Protein 5JWO (pdb70)

Radius of gyration: 21.48 Å; Cα contacts (8 Å, |Δi|>4): 651; chains: 2; bounding box: 49×41×64 Å

B-factor: mean 27.03, std 13.92, range [5.13, 97.47]

Organism: Thermosynechococcus vestitus (strain NIES-2133 / IAM M-273 / BP-1) (NCBI:txid197221)

InterPro domains:
  IPR010624 KaiC domain [PS51146] (20-260)
  IPR010624 KaiC domain [PS51146] (261-493)
  IPR013503 Circadian clock KaiC, bacteria [MF_01836] (6-515)
  IPR013503 Circadian clock KaiC, bacteria [TIGR02655] (20-502)
  IPR014774 KaiC-like domain [PF06745] (22-248)
  IPR014774 KaiC-like domain [PF06745] (263-480)
  IPR027417 P-loop containing nucleoside triphosphate hydrolase [G3DSA:3.40.50.300] (1-249)
  IPR027417 P-loop containing nucleoside triphosphate hydrolase [G3DSA:3.40.50.300] (250-500)
  IPR027417 P-loop containing nucleoside triphosphate hydrolase [SSF52540] (18-242)
  IPR027417 P-loop containing nucleoside triphosphate hydrolase [SSF52540] (256-493)
  IPR030665 Circadian clock protein kinase KaiC [PIRSF039117] (14-492)
  IPR047221 Circadian clock protein kinase KaiC, N-terminal domain [cd19485] (22-247)
  IPR047222 Circadian clock protein kinase KaiC, C-terminal domain [cd19484] (263-480)
  IPR051347 Circadian clock KaiC-related [PTHR42926] (17-498)

CATH classification: 3.40.50.300

Secondary structure (DSSP, 8-state):
--EE----BTHHHHTTSSEETTSEEEEE--TTSSHHHHHHHHHHHHHHHH---EEEEESSS-HHHHHHHHGGGT--HHHHHHHTSEEEEE-PPPTT--EE-S--B-HHHHHHHHHHHHHHT--EEEEE-HHHHHHH-S-HHHHHHHHHHHHHHHHHTT-EEEEEE-----S-EEEEEEEEETTEEEEEEEEEE-TTS----SEEEEEESSSEEE---/-EEEEEEE-TT-HHHHHHHHHHHHHHHTTTTTTEEEEEEETTT-HHHHHHHT--SBSEEEEEESSSPEEEES----HHHHHHHHHHH-

Structure (mmCIF, N/CA/C/O backbone):
data_5JWO
#
_entry.id   5JWO
#
_cell.length_a   42.480
_cell.length_b   56.590
_cell.length_c   146.140
_cell.angle_alpha   90.00
_cell.angle_beta   90.00
_cell.angle_gamma   90.00
#
_symmetry.space_group_name_H-M   'P 2 21 21'
#
loop_
_entity.id
_entity.type
_entity.pdbx_description
1 polymer 'Circadian clock protein kinase KaiC'
2 polymer 'Circadian clock protein KaiB'
3 non-polymer "ADENOSINE-5'-DIPHOSPHATE"
4 water water
#
loop_
_atom_site.group_PDB
_atom_site.id
_atom_site.type_symbol
_atom_site.label_atom_id
_atom_site.label_alt_id
_atom_site.label_comp_id
_atom_site.label_asym_id
_atom_site.label_entity_id
_atom_site.label_seq_id
_atom_site.pdbx_PDB_ins_code
_atom_site.Cartn_x
_atom_site.Cartn_y
_atom_site.Cartn_z
_atom_site.occupancy
_atom_site.B_iso_or_equiv
_atom_site.auth_seq_id
_atom_site.auth_comp_id
_atom_site.auth_asym_id
_atom_site.auth_atom_id
_atom_site.pdbx_PDB_model_num
ATOM 1 N N . VAL A 1 11 ? 41.287 27.566 60.889 1.00 40.09 19 VAL A N 1
ATOM 2 C CA . VAL A 1 11 ? 40.970 28.608 59.908 1.00 41.27 19 VAL A CA 1
ATOM 3 C C . VAL A 1 11 ? 42.211 29.393 59.491 1.00 25.96 19 VAL A C 1
ATOM 4 O O . VAL A 1 11 ? 42.711 30.226 60.243 1.00 34.68 19 VAL A O 1
ATOM 16 N N . LYS A 1 12 ? 42.696 29.128 58.282 1.00 30.84 20 LYS A N 1
ATOM 17 C CA . LYS A 1 12 ? 43.856 29.821 57.758 1.00 23.30 20 LYS A CA 1
ATOM 18 C C . LYS A 1 12 ? 43.554 31.313 57.569 1.00 23.21 20 LYS A C 1
ATOM 19 O O . LYS A 1 12 ? 42.429 31.690 57.220 1.00 18.14 20 LYS A O 1
ATOM 38 N N . LYS A 1 13 ? 44.553 32.148 57.841 1.00 21.47 21 LYS A N 1
ATOM 39 C CA . LYS A 1 13 ? 44.435 33.571 57.608 1.00 22.82 21 LYS A CA 1
ATOM 40 C C . LYS A 1 13 ? 45.552 34.108 56.690 1.00 23.63 21 LYS A C 1
ATOM 41 O O . LYS A 1 13 ? 46.671 33.599 56.670 1.00 25.16 21 LYS A O 1
ATOM 60 N N . ILE A 1 14 ? 45.206 35.144 55.936 1.00 16.08 22 ILE A N 1
ATOM 61 C CA . ILE A 1 14 ? 46.094 35.842 55.028 1.00 24.20 22 ILE A CA 1
ATOM 62 C C . ILE A 1 14 ? 46.601 37.110 55.716 1.00 19.87 22 ILE A C 1
ATOM 63 O O . ILE A 1 14 ? 45.804 37.925 56.111 1.00 15.02 22 ILE A O 1
ATOM 79 N N . PRO A 1 15 ? 47.916 37.292 55.866 1.00 24.63 23 PRO A N 1
ATOM 80 C CA . PRO A 1 15 ? 48.327 38.535 56.551 1.00 19.49 23 PRO A CA 1
ATOM 81 C C . PRO A 1 15 ? 48.045 39.799 55.734 1.00 20.04 23 PRO A C 1
ATOM 82 O O . PRO A 1 15 ? 48.243 39.770 54.527 1.00 17.40 23 PRO A O 1
ATOM 93 N N . THR A 1 16 ? 47.591 40.869 56.384 1.00 26.11 24 THR A N 1
ATOM 94 C CA . THR A 1 16 ? 47.362 42.161 55.732 1.00 19.16 24 THR A CA 1
ATOM 95 C C . THR A 1 16 ? 48.603 43.036 55.698 1.00 23.35 24 THR A C 1
ATOM 96 O O . THR A 1 16 ? 48.744 43.884 54.813 1.00 18.02 24 THR A O 1
ATOM 107 N N . MET A 1 17 ? 49.467 42.853 56.696 1.00 20.43 25 MET A N 1
ATOM 108 C CA . MET A 1 17 ? 50.633 43.722 56.939 1.00 25.70 25 MET A CA 1
ATOM 109 C C . MET A 1 17 ? 50.262 45.187 57.192 1.00 20.79 25 MET A C 1
ATOM 110 O O . MET A 1 17 ? 51.102 46.061 57.112 1.00 22.92 25 MET A O 1
ATOM 124 N N . ILE A 1 18 ? 48.992 45.435 57.461 1.00 19.12 26 ILE A N 1
ATOM 125 C CA . ILE A 1 18 ? 48.514 46.683 58.017 1.00 16.56 26 ILE A CA 1
ATOM 126 C C . ILE A 1 18 ? 48.932 46.702 59.461 1.00 21.47 26 ILE A C 1
ATOM 127 O O . ILE A 1 18 ? 48.596 45.805 60.223 1.00 17.35 26 ILE A O 1
ATOM 143 N N . GLU A 1 19 ? 49.682 47.728 59.830 1.00 27.89 27 GLU A N 1
ATOM 144 C CA . GLU A 1 19 ? 50.335 47.756 61.121 1.00 29.25 27 GLU A CA 1
ATOM 145 C C . GLU A 1 19 ? 49.321 47.505 62.211 1.00 23.28 27 GLU A C 1
ATOM 146 O O . GLU A 1 19 ? 48.318 48.199 62.304 1.00 22.18 27 GLU A O 1
ATOM 158 N N . GLY A 1 20 ? 49.592 46.500 63.027 1.00 16.29 28 GLY A N 1
ATOM 159 C CA . GLY A 1 20 ? 48.765 46.210 64.178 1.00 20.60 28 GLY A CA 1
ATOM 160 C C . GLY A 1 20 ? 47.594 45.301 63.878 1.00 27.16 28 GLY A C 1
ATOM 161 O O . GLY A 1 20 ? 47.067 44.678 64.796 1.00 21.30 28 GLY A O 1
ATOM 165 N N . PHE A 1 21 ? 47.170 45.210 62.615 1.00 21.90 29 PHE A N 1
ATOM 166 C CA . PHE A 1 21 ? 45.924 44.503 62.337 1.00 17.55 29 PHE A CA 1
ATOM 167 C C . PHE A 1 21 ? 46.091 43.001 62.473 1.00 16.15 29 PHE A C 1
ATOM 168 O O . PHE A 1 21 ? 45.184 42.333 62.937 1.00 21.08 29 PHE A O 1
ATOM 185 N N . ASP A 1 22 ? 47.223 42.466 62.050 1.00 20.91 30 ASP A N 1
ATOM 186 C CA . ASP A 1 22 ? 47.379 41.025 62.035 1.00 23.78 30 ASP A CA 1
ATOM 187 C C . ASP A 1 22 ? 47.521 40.588 63.494 1.00 24.15 30 ASP A C 1
ATOM 188 O O . ASP A 1 22 ? 47.188 39.470 63.853 1.00 27.69 30 ASP A O 1
ATOM 197 N N . ASP A 1 23 ? 47.948 41.507 64.346 1.00 26.78 31 ASP A N 1
ATOM 198 C CA . ASP A 1 23 ? 47.989 41.248 65.787 1.00 27.50 31 ASP A CA 1
ATOM 199 C C . ASP A 1 23 ? 46.607 41.204 66.459 1.00 22.38 31 ASP A C 1
ATOM 200 O O . ASP A 1 23 ? 46.373 40.335 67.275 1.00 23.14 31 ASP A O 1
ATOM 209 N N . ILE A 1 24 ? 45.691 42.123 66.156 1.00 22.42 32 ILE A N 1
ATOM 210 C CA . ILE A 1 24 ? 44.388 42.111 66.821 1.00 26.55 32 ILE A CA 1
ATOM 211 C C . ILE A 1 24 ? 43.471 41.056 66.187 1.00 22.05 32 ILE A C 1
ATOM 212 O O . ILE A 1 24 ? 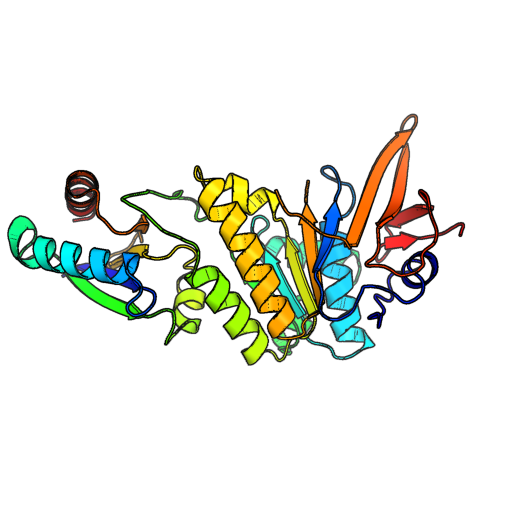42.530 40.577 66.832 1.00 22.18 32 ILE A O 1
ATOM 228 N N . SER A 1 25 ? 43.735 40.696 64.928 1.00 20.80 33 SER A N 1
ATOM 229 C CA . SER A 1 25 ? 42.963 39.629 64.242 1.00 23.08 33 SER A CA 1
ATOM 230 C C . SER A 1 25 ? 43.641 38.265 64.378 1.00 28.01 33 SER A C 1
ATOM 231 O O . SER A 1 25 ? 43.149 37.268 63.841 1.00 29.35 33 SER A O 1
ATOM 239 N N . HIS A 1 26 ? 44.791 38.231 65.047 1.00 26.21 34 HIS A N 1
ATOM 240 C CA . HIS A 1 26 ? 45.534 36.987 65.235 1.00 29.36 34 HIS A CA 1
ATOM 241 C C . HIS A 1 26 ? 45.834 36.266 63.910 1.00 29.02 34 HIS A C 1
ATOM 242 O O . HIS A 1 26 ? 45.397 35.137 63.706 1.00 26.68 34 HIS A O 1
ATOM 256 N N . GLY A 1 27 ? 46.587 36.901 63.026 1.00 23.53 35 GLY A N 1
ATOM 257 C CA . GLY A 1 27 ? 46.986 36.262 61.780 1.00 27.43 35 GLY A CA 1
ATOM 258 C C . GLY A 1 27 ? 46.526 36.955 60.514 1.00 19.69 35 GLY A C 1
ATOM 259 O O . GLY A 1 27 ? 47.124 36.756 59.454 1.00 26.18 35 GLY A O 1
ATOM 263 N N . GLY A 1 28 ? 45.484 37.789 60.610 1.00 20.62 36 GLY A N 1
ATOM 264 C CA . GLY A 1 28 ? 44.972 38.519 59.448 1.00 21.74 36 GLY A CA 1
ATOM 265 C C . GLY A 1 28 ? 43.546 38.178 59.057 1.00 21.27 36 GLY A C 1
ATOM 266 O O . GLY A 1 28 ? 42.715 37.926 59.919 1.00 20.81 36 GLY A O 1
ATOM 270 N N . LEU A 1 29 ? 43.260 38.186 57.752 1.00 18.39 37 LEU A N 1
ATOM 271 C CA . LEU A 1 29 ? 41.898 37.924 57.261 1.00 21.56 37 LEU A CA 1
ATOM 272 C C . LEU A 1 29 ? 41.700 36.475 56.880 1.00 20.26 37 LEU A C 1
ATOM 273 O O . LEU A 1 29 ? 42.581 35.876 56.281 1.00 16.11 37 LEU A O 1
ATOM 289 N N . PRO A 1 30 ? 40.539 35.901 57.225 1.00 20.73 38 PRO A N 1
ATOM 290 C CA . PRO A 1 30 ? 40.254 34.509 56.828 1.00 23.33 38 PRO A CA 1
ATOM 291 C C . PRO A 1 30 ? 40.424 34.245 55.352 1.00 13.04 38 PRO A C 1
ATOM 292 O O . PRO A 1 30 ? 39.770 34.843 54.488 1.00 16.75 38 PRO A O 1
ATOM 303 N N . GLN A 1 31 ? 41.292 33.295 55.043 1.00 18.62 39 GLN A N 1
ATOM 304 C CA . GLN A 1 31 ? 41.622 33.016 53.654 1.00 11.97 39 GLN A CA 1
ATOM 305 C C . GLN A 1 31 ? 40.466 32.467 52.839 1.00 19.62 39 GLN A C 1
ATOM 306 O O . GLN A 1 31 ? 39.824 31.493 53.229 1.00 18.63 39 GLN A O 1
ATOM 320 N N . GLY A 1 32 ? 40.256 33.060 51.673 1.00 12.10 40 GLY A N 1
ATOM 321 C CA . GLY A 1 32 ? 39.303 32.543 50.698 1.00 14.88 40 GLY A CA 1
ATOM 322 C C . GLY A 1 32 ? 37.878 32.845 51.051 1.00 14.53 40 GLY A C 1
ATOM 323 O O . GLY A 1 32 ? 36.927 32.171 50.633 1.00 11.49 40 GLY A O 1
ATOM 327 N N . ALA A 1 33 ? 37.709 33.909 51.817 1.00 14.75 41 ALA A N 1
ATOM 328 C CA . ALA A 1 33 ? 36.400 34.307 52.289 1.00 15.83 41 ALA A CA 1
ATOM 329 C C . ALA A 1 33 ? 36.274 35.825 52.202 1.00 16.75 41 ALA A C 1
ATOM 330 O O . ALA A 1 33 ? 37.282 36.531 52.104 1.00 16.41 41 ALA A O 1
ATOM 337 N N . THR A 1 34 ? 35.042 36.325 52.249 1.00 11.14 42 THR A N 1
ATOM 338 C CA . THR A 1 34 ? 34.803 37.759 52.289 1.00 12.39 42 THR A CA 1
ATOM 339 C C . THR A 1 34 ? 34.796 38.292 53.724 1.00 15.63 42 THR A C 1
ATOM 340 O O . THR A 1 34 ? 34.165 37.720 54.591 1.00 19.73 42 THR A O 1
ATOM 351 N N . THR A 1 35 ? 35.553 39.358 53.962 1.00 12.52 43 THR A N 1
ATOM 352 C CA . THR A 1 35 ? 35.423 40.138 55.195 1.00 14.36 43 THR A CA 1
ATOM 353 C C . THR A 1 35 ? 34.741 41.472 54.924 1.00 13.50 43 THR A C 1
ATOM 354 O O . THR A 1 35 ? 35.114 42.202 54.000 1.00 12.52 43 THR A O 1
ATOM 365 N N . LEU A 1 36 ? 33.702 41.777 55.714 1.00 10.84 44 LEU A N 1
ATOM 366 C CA . LEU A 1 36 ? 33.001 43.036 55.619 1.00 12.93 44 LEU A CA 1
ATOM 367 C C . LEU A 1 36 ? 33.733 44.113 56.461 1.00 14.14 44 LEU A C 1
ATOM 368 O O . LEU A 1 36 ? 33.985 43.890 57.639 1.00 17.13 44 LEU A O 1
ATOM 384 N N . VAL A 1 37 ? 34.067 45.235 55.842 1.00 16.93 45 VAL A N 1
ATOM 385 C CA . VAL A 1 37 ? 34.597 46.409 56.552 1.00 12.37 45 VAL A CA 1
ATOM 386 C C . VAL A 1 37 ? 33.533 47.476 56.527 1.00 14.72 45 VAL A C 1
ATOM 387 O O . VAL A 1 37 ? 33.210 48.063 55.487 1.00 14.42 45 VAL A O 1
ATOM 400 N N . SER A 1 38 ? 32.984 47.733 57.713 1.00 14.28 46 SER A N 1
ATOM 401 C CA . SER A 1 38 ? 31.831 48.596 57.875 1.00 16.38 46 SER A CA 1
ATOM 402 C C . SER A 1 38 ? 32.178 49.922 58.574 1.00 15.25 46 SER A C 1
ATOM 403 O O . SER A 1 38 ? 33.036 49.961 59.464 1.00 20.59 46 SER A O 1
ATOM 411 N N . GLY A 1 39 ? 31.524 50.995 58.175 1.00 15.52 47 GLY A N 1
ATOM 412 C CA . GLY A 1 39 ? 31.849 52.288 58.749 1.00 13.10 47 GLY A CA 1
ATOM 413 C C . GLY A 1 39 ? 31.154 53.439 58.091 1.00 19.06 47 GLY A C 1
ATOM 414 O O . GLY A 1 39 ? 30.871 53.387 56.900 1.00 18.39 47 GLY A O 1
ATOM 418 N N . THR A 1 40 ? 30.876 54.501 58.845 1.00 20.03 48 THR A N 1
ATOM 419 C CA . THR A 1 40 ? 30.294 55.684 58.234 1.00 24.43 48 THR A CA 1
ATOM 420 C C . THR A 1 40 ? 31.289 56.358 57.285 1.00 22.41 48 THR A C 1
ATOM 421 O O . THR A 1 40 ? 32.459 55.981 57.210 1.00 15.50 48 THR A O 1
ATOM 432 N N . SER A 1 41 ? 30.822 57.354 56.530 1.00 24.18 49 SER A N 1
ATOM 433 C CA . SER A 1 41 ? 31.716 58.099 55.660 1.00 21.76 49 SER A CA 1
ATOM 434 C C . SER A 1 41 ? 32.893 58.654 56.415 1.00 21.29 49 SER A C 1
ATOM 435 O O . SER A 1 41 ? 32.766 59.163 57.524 1.00 26.50 49 SER A O 1
ATOM 443 N N . GLY A 1 42 ? 34.059 58.552 55.801 1.00 20.23 50 GLY A N 1
ATOM 444 C CA . GLY A 1 42 ? 35.236 59.156 56.363 1.00 27.03 50 GLY A CA 1
ATOM 445 C C . GLY A 1 42 ? 35.974 58.349 57.395 1.00 21.68 50 GLY A C 1
ATOM 446 O O . GLY A 1 42 ? 36.841 58.906 58.048 1.00 24.30 50 GLY A O 1
ATOM 450 N N . THR A 1 43 ? 35.687 57.046 57.519 1.00 23.49 51 THR A N 1
ATOM 451 C CA . THR A 1 43 ? 36.295 56.241 58.579 1.00 16.72 51 THR A CA 1
ATOM 452 C C . THR A 1 43 ? 37.521 55.439 58.120 1.00 13.49 51 THR A C 1
ATOM 453 O O . THR A 1 43 ? 38.214 54.818 58.933 1.00 15.27 51 THR A O 1
ATOM 464 N N . GLY A 1 44 ? 37.796 55.456 56.821 1.00 10.28 52 GLY A N 1
ATOM 465 C CA . GLY A 1 44 ? 38.957 54.801 56.277 1.00 12.73 52 GLY A CA 1
ATOM 466 C C . GLY A 1 44 ? 38.687 53.509 55.552 1.00 14.61 52 GLY A C 1
ATOM 467 O O . GLY A 1 44 ? 39.612 52.747 55.304 1.00 14.39 52 GLY A O 1
ATOM 471 N N . LYS A 1 45 ? 37.436 53.254 55.185 1.00 12.28 53 LYS A N 1
ATOM 472 C CA . LYS A 1 45 ? 37.130 52.001 54.489 1.00 13.36 53 LYS A CA 1
ATOM 473 C C . LYS A 1 45 ? 37.929 51.851 53.197 1.00 11.18 53 LYS A C 1
ATOM 474 O O . LYS A 1 45 ? 38.441 50.791 52.924 1.00 9.40 53 LYS A O 1
ATOM 493 N N . THR A 1 46 ? 38.013 52.897 52.387 1.00 12.14 54 THR A N 1
ATOM 494 C CA . THR A 1 46 ? 38.684 52.786 51.094 1.00 19.67 54 THR A CA 1
ATOM 495 C C . THR A 1 46 ? 40.175 52.609 51.322 1.00 12.88 54 THR A C 1
ATOM 496 O O . THR A 1 46 ? 40.822 51.844 50.633 1.00 13.80 54 THR A O 1
ATOM 507 N N . LEU A 1 47 ? 40.719 53.322 52.292 1.00 13.20 55 LEU A N 1
ATOM 508 C CA . LEU A 1 47 ? 42.127 53.155 52.643 1.00 15.40 55 LEU A CA 1
ATOM 509 C C . LEU A 1 47 ? 42.480 51.704 53.018 1.00 10.57 55 LEU A C 1
ATOM 510 O O . LEU A 1 47 ? 43.510 51.192 52.553 1.00 11.40 55 LEU A O 1
ATOM 526 N N . PHE A 1 48 ? 41.633 51.056 53.813 1.00 13.58 56 PHE A N 1
ATOM 527 C CA . PHE A 1 48 ? 41.825 49.681 54.244 1.00 12.73 56 PHE A CA 1
ATOM 528 C C . PHE A 1 48 ? 41.788 48.771 53.002 1.00 11.55 56 PHE A C 1
ATOM 529 O O . PHE A 1 48 ? 42.637 47.886 52.836 1.00 11.38 56 PHE A O 1
ATOM 546 N N . ALA A 1 49 ? 40.837 49.049 52.099 1.00 13.89 57 ALA A N 1
ATOM 547 C CA . ALA A 1 49 ? 40.640 48.239 50.896 1.00 12.44 57 ALA A CA 1
ATOM 548 C C . ALA A 1 49 ? 41.845 48.364 49.988 1.00 10.09 57 ALA A C 1
ATOM 549 O O . ALA A 1 49 ? 42.330 47.363 49.428 1.00 10.42 57 ALA A O 1
ATOM 556 N N . VAL A 1 50 ? 42.369 49.563 49.849 1.00 8.78 58 VAL A N 1
ATOM 557 C CA . VAL A 1 50 ? 43.459 49.770 48.922 1.00 10.17 58 VAL A CA 1
ATOM 558 C C . VAL A 1 50 ? 44.724 49.147 49.546 1.00 10.55 58 VAL A C 1
ATOM 559 O O . VAL A 1 50 ? 45.487 48.444 48.875 1.00 11.01 58 VAL A O 1
ATOM 572 N N . GLN A 1 51 ? 44.945 49.413 50.834 1.00 10.97 59 GLN A N 1
ATOM 573 C CA . GLN A 1 51 ? 46.140 48.903 51.508 1.00 12.85 59 GLN A CA 1
ATOM 574 C C . GLN A 1 51 ? 46.178 47.382 51.518 1.00 11.39 59 GLN A C 1
ATOM 575 O O . GLN A 1 51 ? 47.243 46.828 51.409 1.00 11.19 59 GLN A O 1
ATOM 589 N N . PHE A 1 52 ? 45.030 46.702 51.622 1.00 10.57 60 PHE A N 1
ATOM 590 C CA . PHE A 1 52 ? 45.010 45.230 51.536 1.00 10.93 60 PHE A CA 1
ATOM 591 C C . PHE A 1 52 ? 45.620 44.740 50.200 1.00 9.34 60 PHE A C 1
ATOM 592 O O . PHE A 1 52 ? 46.450 43.828 50.203 1.00 10.57 60 PHE A O 1
ATOM 609 N N . LEU A 1 53 ? 45.241 45.361 49.077 1.00 10.47 61 LEU A N 1
ATOM 610 C CA . LEU A 1 53 ? 45.747 44.983 47.775 1.00 11.64 61 LEU A CA 1
ATOM 611 C C . LEU A 1 53 ? 47.175 45.420 47.551 1.00 8.43 61 LEU A C 1
ATOM 612 O O . LEU A 1 53 ? 47.962 44.684 46.947 1.00 10.93 61 LEU A O 1
ATOM 628 N N . TYR A 1 54 ? 47.527 46.602 48.043 1.00 11.62 62 TYR A N 1
ATOM 629 C CA . TYR A 1 54 ? 48.861 47.165 47.844 1.00 12.12 62 TYR A CA 1
ATOM 630 C C . TYR A 1 54 ? 49.917 46.356 48.526 1.00 8.16 62 TYR A C 1
ATOM 631 O O . TYR A 1 54 ? 50.979 46.089 47.957 1.00 11.08 62 TYR A O 1
ATOM 649 N N . ASN A 1 55 ? 49.598 45.971 49.758 1.00 13.92 63 ASN A N 1
ATOM 650 C CA . ASN A 1 55 ? 50.470 45.167 50.614 1.00 13.15 63 ASN A CA 1
ATOM 651 C C . ASN A 1 55 ? 50.549 43.775 50.024 1.00 15.04 63 ASN A C 1
ATOM 652 O O . ASN A 1 55 ? 51.627 43.192 49.882 1.00 17.05 63 ASN A O 1
ATOM 663 N N . GLY A 1 56 ? 49.403 43.248 49.631 1.00 9.88 64 GLY A N 1
ATOM 664 C CA . GLY A 1 56 ? 49.406 42.051 48.836 1.00 8.16 64 GLY A CA 1
ATOM 665 C C . GLY A 1 56 ? 50.415 41.998 47.701 1.00 14.29 64 GLY A C 1
ATOM 666 O O . GLY A 1 56 ? 51.187 41.040 47.602 1.00 13.18 64 GLY A O 1
ATOM 670 N N . ILE A 1 57 ? 50.461 43.040 46.865 1.00 9.11 65 ILE A N 1
ATOM 671 C CA . ILE A 1 57 ? 51.257 43.003 45.657 1.00 10.29 65 ILE A CA 1
ATOM 672 C C . ILE A 1 57 ? 52.727 43.223 46.026 1.00 11.90 65 ILE A C 1
ATOM 673 O O . ILE A 1 57 ? 53.615 42.500 45.577 1.00 12.58 65 ILE A O 1
ATOM 689 N N . THR A 1 58 ? 52.963 44.254 46.827 1.00 11.20 66 THR A N 1
ATOM 690 C CA . THR A 1 58 ? 54.337 44.748 47.036 1.00 12.52 66 THR A CA 1
ATOM 691 C C . THR A 1 58 ? 55.103 43.864 48.004 1.00 13.78 66 THR A C 1
ATOM 692 O O . THR A 1 58 ? 56.334 43.756 47.896 1.00 16.85 66 THR A O 1
ATOM 703 N N . ILE A 1 59 ? 54.409 43.184 48.908 1.00 12.14 67 ILE A N 1
ATOM 704 C CA . ILE A 1 59 ? 55.081 42.378 49.910 1.00 17.06 67 ILE A CA 1
ATOM 705 C C . ILE A 1 59 ? 55.033 40.875 49.565 1.00 21.55 67 ILE A C 1
ATOM 706 O O . ILE A 1 59 ? 56.013 40.159 49.737 1.00 18.03 67 ILE A O 1
ATOM 722 N N . PHE A 1 60 ? 53.906 40.395 49.048 1.00 20.52 68 PHE A N 1
ATOM 723 C CA . PHE A 1 60 ? 53.749 38.971 48.805 1.00 16.92 68 PHE A CA 1
ATOM 724 C C . PHE A 1 60 ? 53.654 38.578 47.347 1.00 20.01 68 PHE A C 1
ATOM 725 O O . PHE A 1 60 ? 53.543 37.393 47.057 1.00 20.50 68 PHE A O 1
ATOM 742 N N . ASN A 1 61 ? 53.653 39.550 46.436 1.00 13.06 69 ASN A N 1
ATOM 743 C CA . ASN A 1 61 ? 53.553 39.266 45.018 1.00 17.53 69 ASN A CA 1
ATOM 744 C C . ASN A 1 61 ? 52.225 38.562 44.714 1.00 16.75 69 ASN A C 1
ATOM 745 O O . ASN A 1 61 ? 52.178 37.702 43.857 1.00 14.91 69 ASN A O 1
ATOM 756 N N . GLU A 1 62 ? 51.172 38.926 45.446 1.00 9.84 70 GLU A N 1
ATOM 757 C CA . GLU A 1 62 ? 49.809 38.434 45.192 1.00 12.36 70 GLU A CA 1
ATOM 758 C C . GLU A 1 62 ? 49.012 39.499 44.402 1.00 14.80 70 GLU A C 1
ATOM 759 O O . GLU A 1 62 ? 48.648 40.546 44.938 1.00 9.64 70 GLU A O 1
ATOM 771 N N . PRO A 1 63 ? 48.750 39.259 43.110 1.00 13.69 71 PRO A N 1
ATOM 772 C CA . PRO A 1 63 ? 47.945 40.261 42.390 1.00 9.00 71 PRO A CA 1
ATOM 773 C C . PRO A 1 63 ? 46.550 40.522 43.010 1.00 8.99 71 PRO A C 1
ATOM 774 O O . PRO A 1 63 ? 45.935 39.610 43.610 1.00 12.63 71 PRO A O 1
ATOM 785 N N . GLY A 1 64 ? 46.094 41.756 42.847 1.00 10.27 72 GLY A N 1
ATOM 786 C CA . GLY A 1 64 ? 44.774 42.224 43.329 1.00 13.39 72 GLY A CA 1
ATOM 787 C C . GLY A 1 64 ? 43.869 42.830 42.274 1.00 9.26 72 GLY A C 1
ATOM 788 O O . GLY A 1 64 ? 44.321 43.363 41.258 1.00 5.37 72 GLY A O 1
ATOM 792 N N . ILE A 1 65 ? 42.563 42.766 42.539 1.00 9.40 73 ILE A N 1
ATOM 793 C CA . ILE A 1 65 ? 41.546 43.383 41.731 1.00 9.05 73 ILE A CA 1
ATOM 794 C C . ILE A 1 65 ? 40.814 44.338 42.672 1.00 12.01 73 ILE A C 1
ATOM 795 O O . ILE A 1 65 ? 40.315 43.908 43.726 1.00 9.53 73 ILE A O 1
ATOM 811 N N . PHE A 1 66 ? 40.736 45.612 42.306 1.00 9.15 74 PHE A N 1
ATOM 812 C CA . PHE A 1 66 ? 39.922 46.599 43.036 1.00 10.38 74 PHE A CA 1
ATOM 813 C C . PHE A 1 66 ? 38.703 46.884 42.208 1.00 10.30 74 PHE A C 1
ATOM 814 O O . PHE A 1 66 ? 38.790 47.445 41.115 1.00 8.86 74 PHE A O 1
ATOM 831 N N . VAL A 1 67 ? 37.565 46.487 42.728 1.00 8.11 75 VAL A N 1
ATOM 832 C CA . VAL A 1 67 ? 36.304 46.752 42.082 1.00 9.96 75 VAL A CA 1
ATOM 833 C C . VAL A 1 67 ? 35.712 47.987 42.705 1.00 6.55 75 VAL A C 1
ATOM 834 O O . VAL A 1 67 ? 35.508 48.062 43.928 1.00 11.25 75 VAL A O 1
ATOM 847 N N . THR A 1 68 ? 35.456 48.977 41.885 1.00 9.67 76 THR A N 1
ATOM 848 C CA . THR A 1 68 ? 34.914 50.206 42.387 1.00 11.19 76 THR A CA 1
ATOM 849 C C . THR A 1 68 ? 33.530 50.439 41.836 1.00 14.19 76 THR A C 1
ATOM 850 O O . THR A 1 68 ? 33.314 50.396 40.617 1.00 11.44 76 THR A O 1
ATOM 861 N N . PHE A 1 69 ? 32.602 50.669 42.744 1.00 10.92 77 PHE A N 1
ATOM 862 C CA . PHE A 1 69 ? 31.224 50.952 42.326 1.00 12.09 77 PHE A CA 1
ATOM 863 C C . PHE A 1 69 ? 30.896 52.441 42.444 1.00 20.37 77 PHE A C 1
ATOM 864 O O . PHE A 1 69 ? 29.777 52.836 42.133 1.00 20.04 77 PHE A O 1
ATOM 881 N N . GLU A 1 70 ? 31.834 53.255 42.928 1.00 19.90 78 GLU A N 1
ATOM 882 C CA . GLU A 1 70 ? 31.555 54.697 43.092 1.00 17.83 78 GLU A CA 1
ATOM 883 C C . GLU A 1 70 ? 32.693 55.610 42.579 1.00 19.23 78 GLU A C 1
ATOM 884 O O . GLU A 1 70 ? 32.491 56.381 41.620 1.00 15.04 78 GLU A O 1
ATOM 896 N N . GLU A 1 71 ? 33.866 55.528 43.211 1.00 15.30 79 GLU A N 1
ATOM 897 C CA . GLU A 1 71 ? 34.988 56.397 42.848 1.00 17.13 79 GLU A CA 1
ATOM 898 C C . GLU A 1 71 ? 35.536 56.037 41.492 1.00 16.07 79 GLU A C 1
ATOM 899 O O . GLU A 1 71 ? 35.649 54.871 41.140 1.00 16.42 79 GLU A O 1
ATOM 911 N N . SER A 1 72 ? 35.938 57.060 40.750 1.00 12.81 80 SER A N 1
ATOM 912 C CA . SER A 1 72 ? 36.663 56.888 39.510 1.00 14.17 80 SER A CA 1
ATOM 913 C C . SER A 1 72 ? 37.996 56.256 39.801 1.00 10.31 80 SER A C 1
ATOM 914 O O . SER A 1 72 ? 38.666 56.642 40.782 1.00 11.89 80 SER A O 1
ATOM 922 N N . PRO A 1 73 ? 38.439 55.352 38.931 1.00 11.28 81 PRO A N 1
ATOM 923 C CA . PRO A 1 73 ? 39.827 54.873 39.103 1.00 9.28 81 PRO A CA 1
ATOM 924 C C . PRO A 1 73 ? 40.898 55.981 39.170 1.00 10.41 81 PRO A C 1
ATOM 925 O O . PRO A 1 73 ? 41.922 55.797 39.823 1.00 10.27 81 PRO A O 1
ATOM 936 N N . GLN A 1 74 ? 40.645 57.115 38.526 1.00 9.83 82 GLN A N 1
ATOM 937 C CA . GLN A 1 74 ? 41.573 58.214 38.510 1.00 9.58 82 GLN A CA 1
ATOM 938 C C . GLN 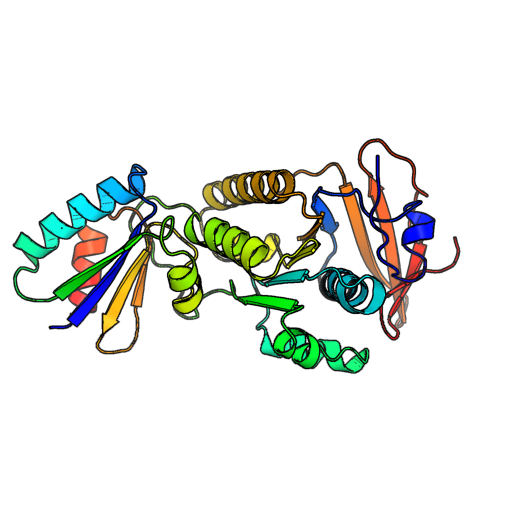A 1 74 ? 41.666 58.845 39.892 1.00 8.09 82 GLN A C 1
ATOM 939 O O . GLN A 1 74 ? 42.769 59.222 40.293 1.00 11.33 82 GLN A O 1
ATOM 953 N N . ASP A 1 75 ? 40.587 58.816 40.675 1.00 9.10 83 ASP A N 1
ATOM 954 C CA . ASP A 1 75 ? 40.647 59.322 42.026 1.00 13.30 83 ASP A CA 1
ATOM 955 C C . ASP A 1 75 ? 41.271 58.310 42.978 1.00 12.79 83 ASP A C 1
ATOM 956 O O . ASP A 1 75 ? 41.992 58.698 43.918 1.00 13.70 83 ASP A O 1
ATOM 965 N N . ILE A 1 76 ? 41.009 57.026 42.749 1.00 9.13 84 ILE A N 1
ATOM 966 C CA . ILE A 1 76 ? 41.604 56.002 43.576 1.00 14.89 84 ILE A CA 1
ATOM 967 C C . ILE A 1 76 ? 43.131 56.106 43.396 1.00 13.87 84 ILE A C 1
ATOM 968 O O . ILE A 1 76 ? 43.862 56.075 44.379 1.00 9.12 84 ILE A O 1
ATOM 984 N N . ILE A 1 77 ? 43.605 56.267 42.154 1.00 8.18 85 ILE A N 1
ATOM 985 C CA . ILE A 1 77 ? 45.029 56.365 41.909 1.00 7.87 85 ILE A CA 1
ATOM 986 C C . ILE A 1 77 ? 45.622 57.616 42.535 1.00 12.73 85 ILE A C 1
ATOM 987 O O . ILE A 1 77 ? 46.667 57.532 43.173 1.00 13.46 85 ILE A O 1
ATOM 1003 N N . LYS A 1 78 ? 44.987 58.776 42.320 1.00 11.11 86 LYS A N 1
ATOM 1004 C CA . LYS A 1 78 ? 45.582 60.051 42.727 1.00 13.10 86 LYS A CA 1
ATOM 1005 C C . LYS A 1 78 ? 45.570 60.168 44.239 1.00 12.46 86 LYS A C 1
ATOM 1006 O O . LYS A 1 78 ? 46.489 60.758 44.849 1.00 15.26 86 LYS A O 1
ATOM 1025 N N . ASN A 1 79 ? 44.555 59.568 44.849 1.00 7.70 87 ASN A N 1
ATOM 1026 C CA . ASN A 1 79 ? 44.434 59.604 46.315 1.00 14.61 87 ASN A CA 1
ATOM 1027 C C . ASN A 1 79 ? 45.402 58.689 47.021 1.00 17.14 87 ASN A C 1
ATOM 1028 O O . ASN A 1 79 ? 45.849 59.025 48.100 1.00 18.44 87 ASN A O 1
ATOM 1039 N N . ALA A 1 80 ? 45.810 57.582 46.398 1.00 12.32 88 ALA A N 1
ATOM 1040 C CA . ALA A 1 80 ? 46.761 56.682 47.041 1.00 10.55 88 ALA A CA 1
ATOM 1041 C C . ALA A 1 80 ? 48.167 57.317 47.084 1.00 12.01 88 ALA A C 1
ATOM 1042 O O . ALA A 1 80 ? 49.021 56.919 47.878 1.00 13.09 88 ALA A O 1
ATOM 1049 N N . LEU A 1 81 ? 48.398 58.322 46.266 1.00 12.82 89 LEU A N 1
ATOM 1050 C CA . LEU A 1 81 ? 49.740 58.901 46.172 1.00 9.63 89 LEU A CA 1
ATOM 1051 C C . LEU A 1 81 ? 50.259 59.464 47.494 1.00 14.90 89 LEU A C 1
ATOM 1052 O O . LEU A 1 81 ? 51.453 59.360 47.776 1.00 14.10 89 LEU A O 1
ATOM 1068 N N . SER A 1 82 ? 49.389 60.074 48.294 1.00 18.32 90 SER A N 1
ATOM 1069 C CA . SER A 1 82 ? 49.846 60.739 49.509 1.00 17.08 90 SER A CA 1
ATOM 1070 C C . SER A 1 82 ? 50.378 59.741 50.506 1.00 19.28 90 SER A C 1
ATOM 1071 O O . SER A 1 82 ? 51.047 60.115 51.474 1.00 19.61 90 SER A O 1
ATOM 1079 N N . PHE A 1 83 ? 50.062 58.461 50.293 1.00 18.39 91 PHE A N 1
ATOM 1080 C CA . PHE A 1 83 ? 50.577 57.412 51.160 1.00 17.10 91 PHE A CA 1
ATOM 1081 C C . PHE A 1 83 ? 51.857 56.806 50.621 1.00 17.23 91 PHE A C 1
ATOM 1082 O O . PHE A 1 83 ? 52.401 55.883 51.214 1.00 25.85 91 PHE A O 1
ATOM 1099 N N . GLY A 1 84 ? 52.343 57.302 49.495 1.00 20.89 92 GLY A N 1
ATOM 1100 C CA . GLY A 1 84 ? 53.565 56.776 48.907 1.00 20.82 92 GLY A CA 1
ATOM 1101 C C . GLY A 1 84 ? 53.303 55.529 48.086 1.00 10.68 92 GLY A C 1
ATOM 1102 O O . GLY A 1 84 ? 54.202 54.786 47.746 1.00 17.95 92 GLY A O 1
ATOM 1106 N N . TRP A 1 85 ? 52.047 55.311 47.749 1.00 11.97 93 TRP A N 1
ATOM 1107 C CA . TRP A 1 85 ? 51.663 54.156 46.950 1.00 18.17 93 TRP A CA 1
ATOM 1108 C C . TRP A 1 85 ? 51.430 54.532 45.511 1.00 14.92 93 TRP A C 1
ATOM 1109 O O . TRP A 1 85 ? 50.473 55.246 45.173 1.00 16.50 93 TRP A O 1
ATOM 1130 N N . ASN A 1 86 ? 52.331 54.061 44.663 1.00 14.26 94 ASN A N 1
ATOM 1131 C CA . ASN A 1 86 ? 52.220 54.276 43.233 1.00 12.12 94 ASN A CA 1
ATOM 1132 C C . ASN A 1 86 ? 51.379 53.165 42.574 1.00 10.55 94 ASN A C 1
ATOM 1133 O O . ASN A 1 86 ? 51.913 52.162 42.084 1.00 12.67 94 ASN A O 1
ATOM 1144 N N . LEU A 1 87 ? 50.070 53.355 42.522 1.00 11.09 95 LEU A N 1
ATOM 1145 C CA . LEU A 1 87 ? 49.214 52.331 41.962 1.00 8.08 95 LEU A CA 1
ATOM 1146 C C . LEU A 1 87 ? 49.365 52.231 40.449 1.00 6.37 95 LEU A C 1
ATOM 1147 O O . LEU A 1 87 ? 49.243 51.148 39.888 1.00 13.81 95 LEU A O 1
ATOM 1163 N N . GLN A 1 88 ? 49.667 53.335 39.771 1.00 13.89 96 GLN A N 1
ATOM 1164 C CA . GLN A 1 88 ? 49.827 53.233 38.325 1.00 11.87 96 GLN A CA 1
ATOM 1165 C C . GLN A 1 88 ? 50.962 52.348 37.913 1.00 10.32 96 GLN A C 1
ATOM 1166 O O . GLN A 1 88 ? 50.880 51.654 36.903 1.00 11.08 96 GLN A O 1
ATOM 1180 N N . SER A 1 89 ? 52.031 52.346 38.686 1.00 11.96 97 SER A N 1
ATOM 1181 C CA . SER A 1 89 ? 53.106 51.411 38.380 1.00 13.82 97 SER A CA 1
ATOM 1182 C C . SER A 1 89 ? 52.681 49.967 38.497 1.00 11.94 97 SER A C 1
ATOM 1183 O O . SER A 1 89 ? 53.107 49.155 37.696 1.00 13.17 97 SER A O 1
ATOM 1191 N N . LEU A 1 90 ? 51.922 49.627 39.535 1.00 12.71 98 LEU A N 1
ATOM 1192 C CA . LEU A 1 90 ? 51.433 48.258 39.669 1.00 11.88 98 LEU A CA 1
ATOM 1193 C C . LEU A 1 90 ? 50.381 47.902 38.622 1.00 10.65 98 LEU A C 1
ATOM 1194 O O . LEU A 1 90 ? 50.339 46.757 38.179 1.00 9.65 98 LEU A O 1
ATOM 1210 N N . ILE A 1 91 ? 49.580 48.850 38.154 1.00 8.31 99 ILE A N 1
ATOM 1211 C CA . ILE A 1 91 ? 48.725 48.587 36.990 1.00 13.54 99 ILE A CA 1
ATOM 1212 C C . ILE A 1 91 ? 49.580 48.347 35.742 1.00 16.65 99 ILE A C 1
ATOM 1213 O O . ILE A 1 91 ? 49.320 47.429 34.937 1.00 12.08 99 ILE A O 1
ATOM 1229 N N . ASP A 1 92 ? 50.630 49.128 35.559 1.00 13.49 100 ASP A N 1
ATOM 1230 C CA . ASP A 1 92 ? 51.398 49.001 34.305 1.00 16.46 100 ASP A CA 1
ATOM 1231 C C . ASP A 1 92 ? 52.145 47.671 34.268 1.00 18.22 100 ASP A C 1
ATOM 1232 O O . ASP A 1 92 ? 52.359 47.080 33.200 1.00 17.69 100 ASP A O 1
ATOM 1241 N N . GLN A 1 93 ? 52.497 47.196 35.452 1.00 14.20 101 GLN A N 1
ATOM 1242 C CA . GLN A 1 93 ? 53.213 45.939 35.631 1.00 14.66 101 GLN A CA 1
ATOM 1243 C C . GLN A 1 93 ? 52.299 44.712 35.530 1.00 16.72 101 GLN A C 1
ATOM 1244 O O . GLN A 1 93 ? 52.758 43.593 35.437 1.00 15.19 101 GLN A O 1
ATOM 1258 N N . GLY A 1 94 ? 51.001 44.927 35.611 1.00 15.14 102 GLY A N 1
ATOM 1259 C CA . GLY A 1 94 ? 50.015 43.881 35.459 1.00 15.17 102 GLY A CA 1
ATOM 1260 C C . GLY A 1 94 ? 49.584 43.176 36.734 1.00 14.68 102 GLY A C 1
ATOM 1261 O O . GLY A 1 94 ? 48.890 42.164 36.695 1.00 15.05 102 GLY A O 1
ATOM 1265 N N . LYS A 1 95 ? 49.991 43.729 37.868 1.00 10.38 103 LYS A N 1
ATOM 1266 C CA . LYS A 1 95 ? 49.762 43.187 39.210 1.00 11.39 103 LYS A CA 1
ATOM 1267 C C . LYS A 1 95 ? 48.500 43.696 39.911 1.00 6.37 103 LYS A C 1
ATOM 1268 O O . LYS A 1 95 ? 48.057 43.128 40.925 1.00 9.86 103 LYS A O 1
ATOM 1287 N N . LEU A 1 96 ? 48.025 44.851 39.460 1.00 12.03 104 LEU A N 1
ATOM 1288 C CA . LEU A 1 96 ? 46.780 45.425 39.963 1.00 11.04 104 LEU A CA 1
ATOM 1289 C C . LEU A 1 96 ? 45.895 45.718 38.770 1.00 5.68 104 LEU A C 1
ATOM 1290 O O . LEU A 1 96 ? 46.349 46.148 37.753 1.00 8.49 104 LEU A O 1
ATOM 1306 N N . PHE A 1 97 ? 44.601 45.500 38.930 1.00 7.66 105 PHE A N 1
ATOM 1307 C CA . PHE A 1 97 ? 43.606 45.931 37.957 1.00 9.14 105 PHE A CA 1
ATOM 1308 C C . PHE A 1 97 ? 42.469 46.626 38.706 1.00 8.60 105 PHE A C 1
ATOM 1309 O O . PHE A 1 97 ? 41.863 46.030 39.641 1.00 8.71 105 PHE A O 1
ATOM 1326 N N . ILE A 1 98 ? 42.177 47.869 38.355 1.00 9.45 106 ILE A N 1
ATOM 1327 C CA . ILE A 1 98 ? 40.995 48.516 38.895 1.00 6.52 106 ILE A CA 1
ATOM 1328 C C . ILE A 1 98 ? 39.856 48.251 37.902 1.00 9.22 106 ILE A C 1
ATOM 1329 O O . ILE A 1 98 ? 39.941 48.579 36.715 1.00 11.48 106 ILE A O 1
ATOM 1345 N N . LEU A 1 99 ? 38.791 47.671 38.414 1.00 6.40 107 LEU A N 1
ATOM 1346 C CA . LEU A 1 99 ? 37.675 47.286 37.587 1.00 8.27 107 LEU A CA 1
ATOM 1347 C C . LEU A 1 99 ? 36.592 48.325 37.822 1.00 11.13 107 LEU A C 1
ATOM 1348 O O . LEU A 1 99 ? 36.041 48.426 38.916 1.00 8.88 107 LEU A O 1
ATOM 1364 N N . ASP A 1 100 ? 36.296 49.099 36.787 1.00 10.19 108 ASP A N 1
ATOM 1365 C CA . ASP A 1 100 ? 35.396 50.255 36.907 1.00 10.09 108 ASP A CA 1
ATOM 1366 C C . ASP A 1 100 ? 33.940 49.861 36.702 1.00 12.53 108 ASP A C 1
ATOM 1367 O O . ASP A 1 100 ? 33.494 49.652 35.571 1.00 12.33 108 ASP A O 1
ATOM 1376 N N . ALA A 1 101 ? 33.226 49.774 37.817 1.00 10.20 109 ALA A N 1
ATOM 1377 C CA . ALA A 1 101 ? 31.810 49.475 37.829 1.00 13.99 109 ALA A CA 1
ATOM 1378 C C . ALA A 1 101 ? 31.064 50.656 38.440 1.00 19.14 109 ALA A C 1
ATOM 1379 O O . ALA A 1 101 ? 30.074 50.496 39.134 1.00 21.28 109 ALA A O 1
ATOM 1386 N N . SER A 1 102 ? 31.589 51.841 38.212 1.00 20.98 110 SER A N 1
ATOM 1387 C CA . SER A 1 102 ? 30.925 53.043 38.679 1.00 22.86 110 SER A CA 1
ATOM 1388 C C . SER A 1 102 ? 29.712 53.309 37.775 1.00 32.09 110 SER A C 1
ATOM 1389 O O . SER A 1 102 ? 29.583 52.746 36.677 1.00 18.27 110 SER A O 1
ATOM 1397 N N . PRO A 1 103 ? 28.781 54.146 38.243 1.00 36.23 111 PRO A N 1
ATOM 1398 C CA . PRO A 1 103 ? 27.541 54.264 37.477 1.00 36.35 111 PRO A CA 1
ATOM 1399 C C . PRO A 1 103 ? 27.757 55.064 36.190 1.00 29.10 111 PRO A C 1
ATOM 1400 O O . PRO A 1 103 ? 28.612 55.955 36.179 1.00 29.40 111 PRO A O 1
ATOM 1411 N N . ASP A 1 104 ? 27.026 54.739 35.128 1.00 38.67 112 ASP A N 1
ATOM 1412 C CA . ASP A 1 104 ? 27.091 55.557 33.921 1.00 51.52 112 ASP A CA 1
ATOM 1413 C C . ASP A 1 104 ? 26.303 56.843 34.178 1.00 44.68 112 ASP A C 1
ATOM 1414 O O . ASP A 1 104 ? 25.231 56.803 34.785 1.00 43.45 112 ASP A O 1
ATOM 1423 N N . PRO A 1 105 ? 26.863 57.996 33.775 1.00 49.61 113 PRO A N 1
ATOM 1424 C CA . PRO A 1 105 ? 26.214 59.282 34.053 1.00 52.15 113 PRO A CA 1
ATOM 1425 C C . PRO A 1 105 ? 24.792 59.445 33.507 1.00 42.51 113 PRO A C 1
ATOM 1426 O O . PRO A 1 105 ? 24.089 60.312 34.013 1.00 48.39 113 PRO A O 1
ATOM 1437 N N . ASP A 1 106 ? 24.385 58.661 32.510 1.00 45.44 114 ASP A N 1
ATOM 1438 C CA . ASP A 1 106 ? 23.027 58.752 31.965 1.00 51.08 114 ASP A CA 1
ATOM 1439 C C . ASP A 1 106 ? 22.005 57.919 32.731 1.00 51.89 114 ASP A C 1
ATOM 1440 O O . ASP A 1 106 ? 20.862 57.814 32.306 1.00 56.07 114 ASP A O 1
ATOM 1449 N N . GLY A 1 107 ? 22.405 57.319 33.846 1.00 51.10 115 GLY A N 1
ATOM 1450 C CA . GLY A 1 107 ? 21.493 56.497 34.633 1.00 62.12 115 GLY A CA 1
ATOM 1451 C C . GLY A 1 107 ? 21.028 55.195 33.970 1.00 55.32 115 GLY A C 1
ATOM 1452 O O . GLY A 1 107 ? 21.323 54.941 32.786 1.00 50.41 115 GLY A O 1
ATOM 1456 N N . GLN A 1 108 ? 20.277 54.384 34.729 1.00 48.08 116 GLN A N 1
ATOM 1457 C CA . GLN A 1 108 ? 19.831 53.052 34.280 1.00 46.81 116 GLN A CA 1
ATOM 1458 C C . GLN A 1 108 ? 18.356 53.051 33.847 1.00 41.83 116 GLN A C 1
ATOM 1459 O O . GLN A 1 108 ? 17.461 53.195 34.696 1.00 40.10 116 GLN A O 1
ATOM 1473 N N . GLU A 1 109 ? 18.100 52.867 32.545 1.00 28.54 117 GLU A N 1
ATOM 1474 C CA . GLU A 1 109 ? 16.731 52.836 32.049 1.00 29.31 117 GLU A CA 1
ATOM 1475 C C . GLU A 1 109 ? 16.218 51.387 31.931 1.00 19.34 117 GLU A C 1
ATOM 1476 O O . GLU A 1 109 ? 16.683 50.613 31.087 1.00 16.90 117 GLU A O 1
ATOM 1488 N N . VAL A 1 110 ? 15.253 51.037 32.778 1.00 20.67 118 VAL A N 1
ATOM 1489 C CA . VAL A 1 110 ? 14.773 49.658 32.892 1.00 17.95 118 VAL A CA 1
ATOM 1490 C C . VAL A 1 110 ? 13.609 49.349 31.974 1.00 17.55 118 VAL A C 1
ATOM 1491 O O . VAL A 1 110 ? 12.614 50.069 31.990 1.00 16.71 118 VAL A O 1
ATOM 1504 N N . ALA A 1 111 ? 13.716 48.254 31.211 1.00 13.78 119 ALA A N 1
ATOM 1505 C CA . ALA A 1 111 ? 12.629 47.722 30.387 1.00 11.36 119 ALA A CA 1
ATOM 1506 C C . ALA A 1 111 ? 12.430 46.216 30.524 1.00 20.36 119 ALA A C 1
ATOM 1507 O O . ALA A 1 111 ? 12.209 45.530 29.556 1.00 28.91 119 ALA A O 1
ATOM 1514 N N . GLY A 1 112 ? 12.489 45.710 31.741 1.00 21.12 120 GLY A N 1
ATOM 1515 C CA . GLY A 1 112 ? 12.074 44.358 32.013 1.00 16.80 120 GLY A CA 1
ATOM 1516 C C . GLY A 1 112 ? 12.942 43.816 33.112 1.00 19.81 120 GLY A C 1
ATOM 1517 O O . GLY A 1 112 ? 13.581 44.579 33.805 1.00 16.03 120 GLY A O 1
ATOM 1521 N N . ASP A 1 113 ? 12.972 42.501 33.286 1.00 11.96 121 ASP A N 1
ATOM 1522 C CA . ASP A 1 113 ? 13.736 41.936 34.372 1.00 15.91 121 ASP A CA 1
ATOM 1523 C C . ASP A 1 113 ? 15.213 41.769 33.924 1.00 8.21 121 ASP A C 1
ATOM 1524 O O . ASP A 1 113 ? 15.517 41.703 32.724 1.00 13.19 121 ASP A O 1
ATOM 1533 N N . PHE A 1 114 ? 16.107 41.832 34.903 1.00 16.31 122 PHE A N 1
ATOM 1534 C CA . PHE A 1 114 ? 17.562 41.825 34.666 1.00 11.64 122 PHE A CA 1
ATOM 1535 C C . PHE A 1 114 ? 18.266 41.266 35.887 1.00 14.02 122 PHE A C 1
ATOM 1536 O O . PHE A 1 114 ? 17.658 41.137 36.955 1.00 14.24 122 PHE A O 1
ATOM 1553 N N . ASP A 1 115 ? 19.535 40.881 35.732 1.00 9.02 123 ASP A N 1
ATOM 1554 C CA . ASP A 1 115 ? 20.390 40.730 36.905 1.00 16.96 123 ASP A CA 1
ATOM 1555 C C . ASP A 1 115 ? 21.753 41.289 36.557 1.00 13.88 123 ASP A C 1
ATOM 1556 O O . ASP A 1 115 ? 21.823 42.133 35.681 1.00 10.50 123 ASP A O 1
ATOM 1565 N N . LEU A 1 116 ? 22.810 40.894 37.277 1.00 15.59 124 LEU A N 1
ATOM 1566 C CA . LEU A 1 116 ? 24.109 41.534 37.105 1.00 15.02 124 LEU A CA 1
ATOM 1567 C C . LEU A 1 116 ? 25.126 40.509 36.679 1.00 10.00 124 LEU A C 1
ATOM 1568 O O . LEU A 1 116 ? 26.272 40.523 37.121 1.00 12.95 124 LEU A O 1
ATOM 1584 N N . SER A 1 117 ? 24.704 39.658 35.756 1.00 14.52 125 SER A N 1
ATOM 1585 C CA . SER A 1 117 ? 25.554 38.593 35.235 1.00 16.47 125 SER A CA 1
ATOM 1586 C C . SER A 1 117 ? 26.850 39.141 34.641 1.00 10.17 125 SER A C 1
ATOM 1587 O O . SER A 1 117 ? 27.939 38.624 34.929 1.00 9.67 125 SER A O 1
ATOM 1595 N N . ALA A 1 118 ? 26.741 40.143 33.774 1.00 6.75 126 ALA A N 1
ATOM 1596 C CA . ALA A 1 118 ? 27.948 40.776 33.187 1.00 14.67 126 ALA A CA 1
ATOM 1597 C C . ALA A 1 118 ? 28.963 41.231 34.243 1.00 8.32 126 ALA A C 1
ATOM 1598 O O . ALA A 1 118 ? 30.168 41.031 34.071 1.00 10.89 126 ALA A O 1
ATOM 1605 N N . LEU A 1 119 ? 28.517 41.859 35.319 1.00 12.39 127 LEU A N 1
ATOM 1606 C CA . LEU A 1 119 ? 29.431 42.249 36.391 1.00 10.72 127 LEU A CA 1
ATOM 1607 C C . LEU A 1 119 ? 30.139 41.043 36.989 1.00 15.48 127 LEU A C 1
ATOM 1608 O O . LEU A 1 119 ? 31.343 41.090 37.246 1.00 11.97 127 LEU A O 1
ATOM 1624 N N . ILE A 1 120 ? 29.410 39.970 37.259 1.00 12.59 128 ILE A N 1
ATOM 1625 C CA . ILE A 1 120 ? 30.038 38.849 37.923 1.00 12.13 128 ILE A CA 1
ATOM 1626 C C . ILE A 1 120 ? 30.996 38.161 36.972 1.00 9.33 128 ILE A C 1
ATOM 1627 O O . ILE A 1 120 ? 32.056 37.690 37.393 1.00 10.40 128 ILE A O 1
ATOM 1643 N N . GLU A 1 121 ? 30.683 38.148 35.687 1.00 6.81 129 GLU A N 1
ATOM 1644 C CA . GLU A 1 121 ? 31.564 37.508 34.709 1.00 8.78 129 GLU A CA 1
ATOM 1645 C C . GLU A 1 121 ? 32.805 38.345 34.432 1.00 10.75 129 GLU A C 1
ATOM 1646 O O . GLU A 1 121 ? 33.891 37.808 34.164 1.00 8.51 129 GLU A O 1
ATOM 1658 N N . ARG A 1 122 ? 32.646 39.665 34.438 1.00 5.13 130 ARG A N 1
ATOM 1659 C CA . ARG A 1 122 ? 33.818 40.546 34.389 1.00 10.21 130 ARG A CA 1
ATOM 1660 C C . ARG A 1 122 ? 34.828 40.311 35.528 1.00 8.58 130 ARG A C 1
ATOM 1661 O O . ARG A 1 122 ? 36.043 40.257 35.267 1.00 8.39 130 ARG A O 1
ATOM 1682 N N . ILE A 1 123 ? 34.340 40.192 36.762 1.00 5.30 131 ILE A N 1
ATOM 1683 C CA . ILE A 1 123 ? 35.189 40.009 37.955 1.00 11.39 131 ILE A CA 1
ATOM 1684 C C . ILE A 1 123 ? 35.904 38.671 37.875 1.00 10.74 131 ILE A C 1
ATOM 1685 O O . ILE A 1 123 ? 37.113 38.584 38.098 1.00 9.41 131 ILE A O 1
ATOM 1701 N N . GLN A 1 124 ? 35.161 37.643 37.530 1.00 10.99 132 GLN A N 1
ATOM 1702 C CA . GLN A 1 124 ? 35.742 36.328 37.322 1.00 12.80 132 GLN A CA 1
ATOM 1703 C C . GLN A 1 124 ? 36.812 36.314 36.223 1.00 9.03 132 GLN A C 1
ATOM 1704 O O . GLN A 1 124 ? 37.871 35.705 36.428 1.00 8.42 132 GLN A O 1
ATOM 1718 N N . TYR A 1 125 ? 36.521 36.921 35.069 1.00 8.12 133 TYR A N 1
ATOM 1719 C CA . TYR A 1 125 ? 37.510 37.055 34.004 1.00 11.17 133 TYR A CA 1
ATOM 1720 C C . TYR A 1 125 ? 38.755 37.775 34.458 1.00 11.40 133 TYR A C 1
ATOM 1721 O O . TYR A 1 125 ? 39.887 37.350 34.171 1.00 9.10 133 TYR A O 1
ATOM 1739 N N . ALA A 1 126 ? 38.568 38.887 35.153 1.00 9.25 134 ALA A N 1
ATOM 1740 C CA . ALA A 1 126 ? 39.708 39.642 35.695 1.00 14.66 134 ALA A CA 1
ATOM 1741 C C . ALA A 1 126 ? 40.559 38.801 36.647 1.00 8.34 134 ALA A C 1
ATOM 1742 O O . ALA A 1 126 ? 41.819 38.821 36.582 1.00 9.94 134 ALA A O 1
ATOM 1749 N N . ILE A 1 127 ? 39.916 38.035 37.517 1.00 7.36 135 ILE A N 1
ATOM 1750 C CA . ILE A 1 127 ? 40.652 37.255 38.463 1.00 10.33 135 ILE A CA 1
ATOM 1751 C C . ILE A 1 127 ? 41.558 36.253 37.695 1.00 10.58 135 ILE A C 1
ATOM 1752 O O . ILE A 1 127 ? 42.719 36.008 38.085 1.00 10.71 135 ILE A O 1
ATOM 1768 N N . ARG A 1 128 ? 41.017 35.655 36.646 1.00 9.84 136 ARG A N 1
ATOM 1769 C CA . ARG A 1 128 ? 41.761 34.648 35.890 1.00 13.33 136 ARG A CA 1
ATOM 1770 C C . ARG A 1 128 ? 42.848 35.308 35.054 1.00 15.14 136 ARG A C 1
ATOM 1771 O O . ARG A 1 128 ? 43.956 34.787 34.963 1.00 13.88 136 ARG A O 1
ATOM 1792 N N . LYS A 1 129 ? 42.540 36.444 34.441 1.00 13.30 137 LYS A N 1
ATOM 1793 C CA . LYS A 1 129 ? 43.525 37.103 33.598 1.00 16.29 137 LYS A CA 1
ATOM 1794 C C . LYS A 1 129 ? 44.749 37.562 34.376 1.00 12.10 137 LYS A C 1
ATOM 1795 O O . LYS A 1 129 ? 45.890 37.448 33.869 1.00 10.42 137 LYS A O 1
ATOM 1814 N N . TYR A 1 130 ? 44.518 38.094 35.567 1.00 13.46 138 TYR A N 1
ATOM 1815 C CA . TYR A 1 130 ? 45.568 38.732 36.374 1.00 11.09 138 TYR A CA 1
ATOM 1816 C C . TYR A 1 130 ? 46.132 37.813 37.467 1.00 9.63 138 TYR A C 1
ATOM 1817 O O . TYR A 1 130 ? 47.072 38.186 38.183 1.00 13.55 138 TYR A O 1
ATOM 1835 N N . LYS A 1 131 ? 45.564 36.601 37.593 1.00 9.87 139 LYS A N 1
ATOM 1836 C CA . LYS A 1 131 ? 45.959 35.621 38.591 1.00 8.89 139 LYS A CA 1
ATOM 1837 C C . LYS A 1 131 ? 45.795 36.191 39.993 1.00 12.06 139 LYS A C 1
ATOM 1838 O O . LYS A 1 131 ? 46.581 35.952 40.917 1.00 8.29 139 LYS A O 1
ATOM 1857 N N . ALA A 1 132 ? 44.721 36.937 40.170 1.00 10.15 140 ALA A N 1
ATOM 1858 C CA . ALA A 1 132 ? 44.502 37.637 41.433 1.00 14.45 140 ALA A CA 1
ATOM 1859 C C . ALA A 1 132 ? 44.135 36.661 42.549 1.00 11.31 140 ALA A C 1
ATOM 1860 O O . ALA A 1 132 ? 43.374 35.715 42.327 1.00 11.69 140 ALA A O 1
ATOM 1867 N N . THR A 1 133 ? 44.670 36.879 43.749 1.00 10.39 141 THR A N 1
ATOM 1868 C CA . THR A 1 133 ? 44.199 36.154 44.911 1.00 8.90 141 THR A CA 1
ATOM 1869 C C . THR A 1 133 ? 43.648 37.073 45.988 1.00 10.39 141 THR A C 1
ATOM 1870 O O . THR A 1 133 ? 43.190 36.597 47.015 1.00 10.89 141 THR A O 1
ATOM 1881 N N . ARG A 1 134 ? 43.684 38.384 45.750 1.00 14.77 142 ARG A N 1
ATOM 1882 C CA . ARG A 1 134 ? 43.015 39.331 46.635 1.00 12.92 142 ARG A CA 1
ATOM 1883 C C . ARG A 1 134 ? 42.086 40.212 45.816 1.00 8.89 142 ARG A C 1
ATOM 1884 O O . ARG A 1 134 ? 42.407 40.658 44.713 1.00 6.93 142 ARG A O 1
ATOM 1905 N N . VAL A 1 135 ? 40.924 40.460 46.380 1.00 10.71 143 VAL A N 1
ATOM 1906 C CA . VAL A 1 135 ? 39.933 41.353 45.778 1.00 8.28 143 VAL A CA 1
ATOM 1907 C C . VAL A 1 135 ? 39.380 42.306 46.817 1.00 10.73 143 VAL A C 1
ATOM 1908 O O . VAL A 1 135 ? 39.108 41.946 47.965 1.00 13.00 143 VAL A O 1
ATOM 1921 N N . SER A 1 136 ? 39.253 43.558 46.432 1.00 7.55 144 SER A N 1
ATOM 1922 C CA . SER A 1 136 ? 38.527 44.535 47.212 1.00 12.67 144 SER A CA 1
ATOM 1923 C C . SER A 1 136 ? 37.372 45.090 46.411 1.00 10.19 144 SER A C 1
ATOM 1924 O O . SER A 1 136 ? 37.553 45.449 45.259 1.00 12.32 144 SER A O 1
ATOM 1932 N N . ILE A 1 137 ? 36.212 45.170 47.030 1.00 9.77 145 ILE A N 1
ATOM 1933 C CA . ILE A 1 137 ? 34.993 45.739 46.442 1.00 12.71 145 ILE A CA 1
ATOM 1934 C C . ILE A 1 137 ? 34.534 46.950 47.295 1.00 11.69 145 ILE A C 1
ATOM 1935 O O . ILE A 1 137 ? 34.244 46.816 48.473 1.00 8.27 145 ILE A O 1
ATOM 1951 N N . ASP A 1 138 ? 34.412 48.107 46.650 1.00 9.88 146 ASP A N 1
ATOM 1952 C CA . ASP A 1 138 ? 34.178 49.390 47.285 1.00 12.82 146 ASP A CA 1
ATOM 1953 C C . ASP A 1 138 ? 33.140 50.210 46.485 1.00 16.71 146 ASP A C 1
ATOM 1954 O O . ASP A 1 138 ? 33.458 50.710 45.408 1.00 13.20 146 ASP A O 1
ATOM 1963 N N . SER A 1 139 ? 31.887 50.327 46.936 1.00 14.11 147 SER A N 1
ATOM 1964 C CA . SER A 1 139 ? 31.352 49.757 48.175 1.00 12.88 147 SER A CA 1
ATOM 1965 C C . SER A 1 139 ? 30.087 49.001 47.845 1.00 17.41 147 SER A C 1
ATOM 1966 O O . SER A 1 139 ? 29.449 49.309 46.829 1.00 17.19 147 SER A O 1
ATOM 1974 N N . VAL A 1 140 ? 29.674 48.072 48.715 1.00 21.62 148 VAL A N 1
ATOM 1975 C CA . VAL A 1 140 ? 28.427 47.323 48.480 1.00 22.84 148 VAL A CA 1
ATOM 1976 C C . VAL A 1 140 ? 27.268 48.303 48.467 1.00 21.94 148 VAL A C 1
ATOM 1977 O O . VAL A 1 140 ? 26.352 48.188 47.653 1.00 17.12 148 VAL A O 1
ATOM 1990 N N . THR A 1 141 ? 27.352 49.285 49.358 1.00 20.12 149 THR A N 1
ATOM 1991 C CA . THR A 1 141 ? 26.355 50.320 49.515 1.00 26.04 149 THR A CA 1
ATOM 1992 C C . THR A 1 141 ? 26.079 51.075 48.219 1.00 21.99 149 THR A C 1
ATOM 1993 O O . THR A 1 141 ? 24.933 51.364 47.889 1.00 21.74 149 THR A O 1
ATOM 2004 N N . ALA A 1 142 ? 27.142 51.415 47.497 1.00 21.61 150 ALA A N 1
ATOM 2005 C CA . ALA A 1 142 ? 27.004 52.131 46.240 1.00 21.07 150 ALA A CA 1
ATOM 2006 C C . ALA A 1 142 ? 26.256 51.301 45.171 1.00 23.87 150 ALA A C 1
ATOM 2007 O O . ALA A 1 142 ? 25.520 51.867 44.357 1.00 29.53 150 ALA A O 1
ATOM 2014 N N . VAL A 1 143 ? 26.444 49.983 45.160 1.00 21.52 151 VAL A N 1
ATOM 2015 C CA . VAL A 1 143 ? 25.729 49.158 44.197 1.00 25.79 151 VAL A CA 1
ATOM 2016 C C . VAL A 1 143 ? 24.255 49.318 44.409 1.00 16.93 151 VAL A C 1
ATOM 2017 O O . VAL A 1 143 ? 23.512 49.469 43.458 1.00 26.29 151 VAL A O 1
ATOM 2030 N N . PHE A 1 144 ? 23.825 49.240 45.664 1.00 20.64 152 PHE A N 1
ATOM 2031 C CA . PHE A 1 144 ? 22.398 49.336 45.976 1.00 25.15 152 PHE A CA 1
ATOM 2032 C C . PHE A 1 144 ? 21.809 50.684 45.581 1.00 27.40 152 PHE A C 1
ATOM 2033 O O . PHE A 1 144 ? 20.647 50.784 45.202 1.00 33.74 152 PHE A O 1
ATOM 2050 N N . GLN A 1 145 ? 22.620 51.727 45.682 1.00 27.57 153 GLN A N 1
ATOM 2051 C CA . GLN A 1 145 ? 22.189 53.082 45.343 1.00 31.20 153 GLN A CA 1
ATOM 2052 C C . GLN A 1 145 ? 21.999 53.243 43.839 1.00 36.08 153 GLN A C 1
ATOM 2053 O O . GLN A 1 145 ? 21.155 54.020 43.398 1.00 38.40 153 GLN A O 1
ATOM 2067 N N . GLN A 1 146 ? 22.768 52.476 43.064 1.00 30.33 154 GLN A N 1
ATOM 2068 C CA . GLN A 1 146 ? 22.729 52.509 41.605 1.00 29.85 154 GLN A CA 1
ATOM 2069 C C . GLN A 1 146 ? 21.415 51.964 40.998 1.00 32.19 154 GLN A C 1
ATOM 2070 O O . GLN A 1 146 ? 21.067 52.337 39.877 1.00 39.02 154 GLN A O 1
ATOM 2084 N N . TYR A 1 147 ? 20.712 51.083 41.728 1.00 29.13 155 TYR A N 1
ATOM 2085 C CA . TYR A 1 147 ? 19.563 50.316 41.198 1.00 33.70 155 TYR A CA 1
ATOM 2086 C C . TYR A 1 147 ? 18.312 50.394 42.068 1.00 40.24 155 TYR A C 1
ATOM 2087 O O . TYR A 1 147 ? 18.327 49.991 43.230 1.00 42.65 155 TYR A O 1
ATOM 2105 N N . ASP A 1 148 ? 17.205 50.856 41.492 1.00 45.29 156 ASP A N 1
ATOM 2106 C CA . ASP A 1 148 ? 15.920 50.834 42.197 1.00 45.92 156 ASP A CA 1
ATOM 2107 C C . ASP A 1 148 ? 15.353 49.412 42.239 1.00 43.46 156 ASP A C 1
ATOM 2108 O O . ASP A 1 148 ? 14.180 49.186 41.922 1.00 42.22 156 ASP A O 1
ATOM 2117 N N . ALA A 1 149 ? 16.195 48.457 42.629 1.00 40.80 157 ALA A N 1
ATOM 2118 C CA . ALA A 1 149 ? 15.829 47.046 42.642 1.00 28.59 157 ALA A CA 1
ATOM 2119 C C . ALA A 1 149 ? 16.686 46.347 43.678 1.00 33.47 157 ALA A C 1
ATOM 2120 O O . ALA A 1 149 ? 17.447 45.435 43.348 1.00 36.10 157 ALA A O 1
ATOM 2127 N N . ALA A 1 150 ? 16.581 46.798 44.925 1.00 20.85 158 ALA A N 1
ATOM 2128 C CA . ALA A 1 150 ? 17.285 46.173 46.039 1.00 26.93 158 ALA A CA 1
ATOM 2129 C C . ALA A 1 150 ? 17.258 44.638 46.010 1.00 30.82 158 ALA A C 1
ATOM 2130 O O . ALA A 1 150 ? 18.184 44.004 46.481 1.00 22.84 158 ALA A O 1
ATOM 2137 N N . SER A 1 151 ? 16.208 44.034 45.470 1.00 25.37 159 SER A N 1
ATOM 2138 C CA . SER A 1 151 ? 16.097 42.580 45.516 1.00 21.79 159 SER A CA 1
ATOM 2139 C C . SER A 1 151 ? 17.100 41.880 44.567 1.00 23.23 159 SER A C 1
ATOM 2140 O O . SER A 1 151 ? 17.650 40.827 44.873 1.00 25.73 159 SER A O 1
ATOM 2148 N N . VAL A 1 152 ? 17.293 42.477 43.399 1.00 25.01 160 VAL A N 1
ATOM 2149 C CA . VAL A 1 152 ? 18.277 42.043 42.410 1.00 25.02 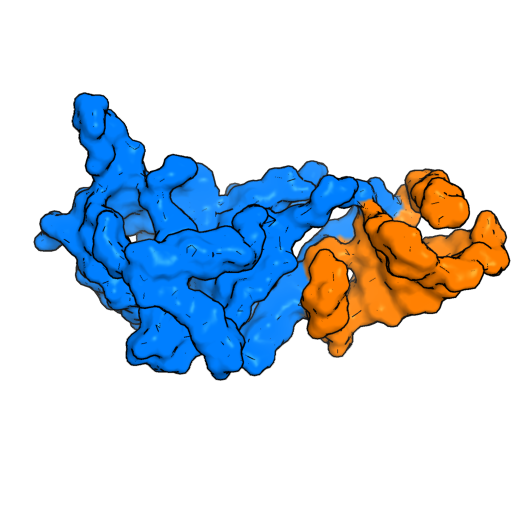160 VAL A CA 1
ATOM 2150 C C . VAL A 1 152 ? 19.675 42.140 43.030 1.00 25.56 160 VAL A C 1
ATOM 2151 O O . VAL A 1 152 ? 20.439 41.170 43.027 1.00 22.07 160 VAL A O 1
ATOM 2164 N N . VAL A 1 153 ? 20.008 43.325 43.548 1.00 17.44 161 VAL A N 1
ATOM 2165 C CA . VAL A 1 153 ? 21.345 43.568 44.080 1.00 19.04 161 VAL A CA 1
ATOM 2166 C C . VAL A 1 153 ? 21.671 42.615 45.218 1.00 23.93 161 VAL A C 1
ATOM 2167 O O . VAL A 1 153 ? 22.757 42.045 45.259 1.00 17.15 161 VAL A O 1
ATOM 2180 N N . ARG A 1 154 ? 20.750 42.446 46.160 1.00 20.91 162 ARG A N 1
ATOM 2181 C CA . ARG A 1 154 ? 21.044 41.612 47.313 1.00 18.09 162 ARG A CA 1
ATOM 2182 C C . ARG A 1 154 ? 21.384 40.190 46.895 1.00 20.64 162 ARG A C 1
ATOM 2183 O O . ARG A 1 154 ? 22.329 39.592 47.403 1.00 20.20 162 ARG A O 1
ATOM 2204 N N . ARG A 1 155 ? 20.632 39.667 45.935 1.00 15.61 163 ARG A N 1
ATOM 2205 C CA . ARG A 1 155 ? 20.863 38.315 45.444 1.00 15.51 163 ARG A CA 1
ATOM 2206 C C . ARG A 1 155 ? 22.190 38.230 44.686 1.00 13.57 163 ARG A C 1
ATOM 2207 O O . ARG A 1 155 ? 22.880 37.239 44.756 1.00 18.71 163 ARG A O 1
ATOM 2228 N N . GLU A 1 156 ? 22.556 39.303 44.000 1.00 18.93 164 GLU A N 1
ATOM 2229 C CA . GLU A 1 156 ? 23.748 39.250 43.173 1.00 19.05 164 GLU A CA 1
ATOM 2230 C C . GLU A 1 156 ? 24.991 39.402 44.045 1.00 11.63 164 GLU A C 1
ATOM 2231 O O . GLU A 1 156 ? 26.040 38.812 43.761 1.00 14.98 164 GLU A O 1
ATOM 2243 N N . ILE A 1 157 ? 24.904 40.116 45.145 1.00 12.68 165 ILE A N 1
ATOM 2244 C CA . ILE A 1 157 ? 26.068 40.175 46.030 1.00 14.18 165 ILE A CA 1
ATOM 2245 C C . ILE A 1 157 ? 26.366 38.809 46.643 1.00 17.44 165 ILE A C 1
ATOM 2246 O O . ILE A 1 157 ? 27.546 38.457 46.859 1.00 15.12 165 ILE A O 1
ATOM 2262 N N . PHE A 1 158 ? 25.323 38.035 46.947 1.00 18.00 166 PHE A N 1
ATOM 2263 C CA . PHE A 1 158 ? 25.523 36.707 47.484 1.00 18.62 166 PHE A CA 1
ATOM 2264 C C . PHE A 1 158 ? 26.170 35.838 46.436 1.00 14.06 166 PHE A C 1
ATOM 2265 O O . PHE A 1 158 ? 27.077 35.083 46.721 1.00 16.25 166 PHE A O 1
ATOM 2282 N N . ARG A 1 159 ? 25.702 35.979 45.207 1.00 12.71 167 ARG A N 1
ATOM 2283 C CA . ARG A 1 159 ? 26.134 35.090 44.127 1.00 14.82 167 ARG A CA 1
ATOM 2284 C C . ARG A 1 159 ? 27.609 35.342 43.815 1.00 14.69 167 ARG A C 1
ATOM 2285 O O . ARG A 1 159 ? 28.422 34.414 43.662 1.00 13.85 167 ARG A O 1
ATOM 2306 N N . LEU A 1 160 ? 27.933 36.618 43.790 1.00 11.88 168 LEU A N 1
ATOM 2307 C CA . LEU A 1 160 ? 29.304 37.083 43.699 1.00 9.30 168 LEU A CA 1
ATOM 2308 C C . LEU A 1 160 ? 30.194 36.555 44.824 1.00 15.60 168 LEU A C 1
ATOM 2309 O O . LEU A 1 160 ? 31.262 36.005 44.544 1.00 14.08 168 LEU A O 1
ATOM 2325 N N . ALA A 1 161 ? 29.786 36.725 46.088 1.00 11.98 169 ALA A N 1
ATOM 2326 C CA . ALA A 1 161 ? 30.577 36.209 47.214 1.00 15.45 169 ALA A CA 1
ATOM 2327 C C . ALA A 1 161 ? 30.814 34.712 47.085 1.00 16.35 169 ALA A C 1
ATOM 2328 O O . ALA A 1 161 ? 31.896 34.208 47.386 1.00 13.72 169 ALA A O 1
ATOM 2335 N N . PHE A 1 162 ? 29.776 34.001 46.630 1.00 13.85 170 PHE A N 1
ATOM 2336 C CA . PHE A 1 162 ? 29.868 32.591 46.373 1.00 12.21 170 PHE A CA 1
ATOM 2337 C C . PHE A 1 162 ? 30.889 32.281 45.295 1.00 14.11 170 PHE A C 1
ATOM 2338 O O . PHE A 1 162 ? 31.694 31.375 45.458 1.00 12.80 170 PHE A O 1
ATOM 2355 N N . ARG A 1 163 ? 30.883 33.037 44.203 1.00 11.38 171 ARG A N 1
ATOM 2356 C CA . ARG A 1 163 ? 31.832 32.789 43.131 1.00 15.47 171 ARG A CA 1
ATOM 2357 C C . ARG A 1 163 ? 33.268 33.131 43.506 1.00 14.28 171 ARG A C 1
ATOM 2358 O O . ARG A 1 163 ? 34.183 32.416 43.115 1.00 12.28 171 ARG A O 1
ATOM 2379 N N . LEU A 1 164 ? 33.465 34.271 44.180 1.00 11.17 172 LEU A N 1
ATOM 2380 C CA . LEU A 1 164 ? 34.781 34.649 44.690 1.00 10.50 172 LEU A CA 1
ATOM 2381 C C . LEU A 1 164 ? 35.383 33.553 45.583 1.00 12.25 172 LEU A C 1
ATOM 2382 O O . LEU A 1 164 ? 36.575 33.233 45.506 1.00 11.99 172 LEU A O 1
ATOM 2398 N N . ALA A 1 165 ? 34.548 32.952 46.410 1.00 12.52 173 ALA A N 1
ATOM 2399 C CA . ALA A 1 165 ? 35.012 31.954 47.373 1.00 13.58 173 ALA A CA 1
ATOM 2400 C C . ALA A 1 165 ? 35.369 30.622 46.690 1.00 19.09 173 ALA A C 1
ATOM 2401 O O . ALA A 1 165 ? 36.317 29.936 47.108 1.00 21.63 173 ALA A O 1
ATOM 2408 N N . GLN A 1 166 ? 34.580 30.252 45.673 1.00 14.93 174 GLN A N 1
ATOM 2409 C CA . GLN A 1 166 ? 34.901 29.100 44.807 1.00 20.94 174 GLN A CA 1
ATOM 2410 C C . GLN A 1 166 ? 36.162 29.315 43.965 1.00 15.19 174 GLN A C 1
ATOM 2411 O O . GLN A 1 166 ? 36.883 28.360 43.622 1.00 17.05 174 GLN A O 1
ATOM 2425 N N . L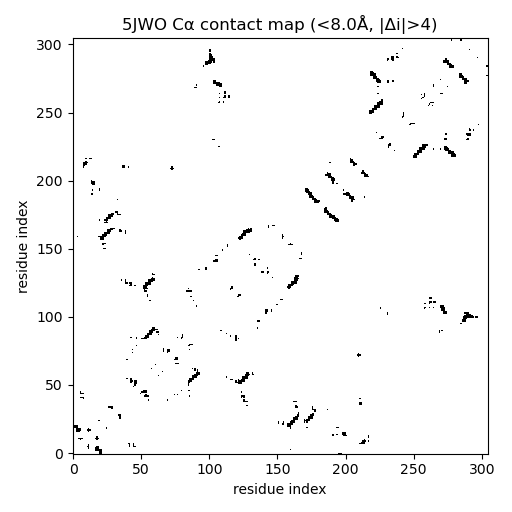EU A 1 167 ? 36.470 30.567 43.652 1.00 14.19 175 LEU A N 1
ATOM 2426 C CA . LEU A 1 167 ? 37.748 30.861 43.019 1.00 16.65 175 LEU A CA 1
ATOM 2427 C C . LEU A 1 167 ? 38.924 30.912 44.015 1.00 13.59 175 LEU A C 1
ATOM 2428 O O . LEU A 1 167 ? 40.084 30.999 43.610 1.00 19.67 175 LEU A O 1
ATOM 2444 N N . GLY A 1 168 ? 38.655 30.881 45.313 1.00 13.18 176 GLY A N 1
ATOM 2445 C CA . GLY A 1 168 ? 39.729 30.815 46.277 1.00 16.03 176 GLY A CA 1
ATOM 2446 C C . GLY A 1 168 ? 40.253 32.168 46.711 1.00 17.65 176 GLY A C 1
ATOM 2447 O O . GLY A 1 168 ? 41.116 32.202 47.605 1.00 18.13 176 GLY A O 1
ATOM 2451 N N . VAL A 1 169 ? 39.740 33.267 46.155 1.00 13.24 177 VAL A N 1
ATOM 2452 C CA . VAL A 1 169 ? 40.322 34.565 46.505 1.00 9.44 177 VAL A CA 1
ATOM 2453 C C . VAL A 1 169 ? 39.849 35.030 47.890 1.00 10.32 177 VAL A C 1
ATOM 2454 O O . VAL A 1 169 ? 38.844 34.577 48.445 1.00 13.15 177 VAL A O 1
ATOM 2467 N N . THR A 1 170 ? 40.608 35.946 48.456 1.00 8.82 178 THR A N 1
ATOM 2468 C CA . THR A 1 170 ? 40.259 36.567 49.704 1.00 10.28 178 THR A CA 1
ATOM 2469 C C . THR A 1 170 ? 39.775 37.974 49.367 1.00 11.17 178 THR A C 1
ATOM 2470 O O . THR A 1 170 ? 40.387 38.697 48.564 1.00 8.83 178 THR A O 1
ATOM 2481 N N . THR A 1 171 ? 38.635 38.312 49.934 1.00 13.41 179 THR A N 1
ATOM 2482 C CA . THR A 1 171 ? 37.917 39.548 49.622 1.00 10.82 179 THR A CA 1
ATOM 2483 C C . THR A 1 171 ? 37.580 40.454 50.788 1.00 14.62 179 THR A C 1
ATOM 2484 O O . THR A 1 171 ? 37.144 39.989 51.829 1.00 13.93 179 THR A O 1
ATOM 2495 N N . ILE A 1 172 ? 37.743 41.756 50.562 1.00 6.98 180 ILE A N 1
ATOM 2496 C CA . ILE A 1 172 ? 37.150 42.807 51.378 1.00 11.66 180 ILE A CA 1
ATOM 2497 C C . ILE A 1 172 ? 35.997 43.472 50.620 1.00 9.77 180 ILE A C 1
ATOM 2498 O O . ILE A 1 172 ? 36.141 43.901 49.480 1.00 10.87 180 ILE A O 1
ATOM 2514 N N . MET A 1 173 ? 34.833 43.507 51.246 1.00 10.08 181 MET A N 1
ATOM 2515 C CA . MET A 1 173 ? 33.709 44.267 50.744 1.00 10.28 181 MET A CA 1
ATOM 2516 C C . MET A 1 173 ? 33.472 45.379 51.724 1.00 9.68 181 MET A C 1
ATOM 2517 O O . MET A 1 173 ? 33.363 45.127 52.910 1.00 11.02 181 MET A O 1
ATOM 2531 N N . THR A 1 174 ? 33.463 46.622 51.277 1.00 12.59 182 THR A N 1
ATOM 2532 C CA . THR A 1 174 ? 33.184 47.725 52.225 1.00 13.68 182 THR A CA 1
ATOM 2533 C C . THR A 1 174 ? 31.712 48.052 52.264 1.00 15.15 182 THR A C 1
ATOM 2534 O O . THR A 1 174 ? 30.997 47.832 51.300 1.00 15.88 182 THR A O 1
ATOM 2545 N N . THR A 1 175 ? 31.271 48.555 53.409 1.00 13.83 183 THR A N 1
ATOM 2546 C CA . THR A 1 175 ? 29.892 48.992 53.606 1.00 15.99 183 THR A CA 1
ATOM 2547 C C . THR A 1 175 ? 29.777 50.234 54.458 1.00 18.28 183 THR A C 1
ATOM 2548 O O . THR A 1 175 ? 30.517 50.345 55.427 1.00 16.88 183 THR A O 1
ATOM 2559 N N . GLU A 1 176 ? 28.827 51.120 54.115 1.00 17.17 184 GLU A N 1
ATOM 2560 C CA . GLU A 1 176 ? 28.411 52.258 54.956 1.00 26.50 184 GLU A CA 1
ATOM 2561 C C . GLU A 1 176 ? 27.358 51.840 55.964 1.00 26.92 184 GLU A C 1
ATOM 2562 O O . GLU A 1 176 ? 27.324 52.361 57.095 1.00 32.87 184 GLU A O 1
ATOM 2574 N N . GLU A 1 191 ? 21.453 43.492 54.075 1.00 51.67 199 GLU A N 1
ATOM 2575 C CA . GLU A 1 191 ? 22.191 44.030 52.935 1.00 55.51 199 GLU A CA 1
ATOM 2576 C C . GLU A 1 191 ? 23.230 43.027 52.420 1.00 60.21 199 GLU A C 1
ATOM 2577 O O . GLU A 1 191 ? 23.107 42.513 51.309 1.00 50.81 199 GLU A O 1
ATOM 2588 N N . PHE A 1 192 ? 24.284 42.802 53.205 1.00 52.32 200 PHE A N 1
ATOM 2589 C CA . PHE A 1 192 ? 25.067 41.583 53.064 1.00 51.63 200 PHE A CA 1
ATOM 2590 C C . PHE A 1 192 ? 25.170 40.916 54.421 1.00 45.62 200 PHE A C 1
ATOM 2591 O O . PHE A 1 192 ? 25.200 41.595 55.451 1.00 48.37 200 PHE A O 1
ATOM 2608 N N . VAL A 1 193 ? 25.207 39.586 54.420 1.00 46.13 201 VAL A N 1
ATOM 2609 C CA . VAL A 1 193 ? 25.410 38.829 55.649 1.00 48.21 201 VAL A CA 1
ATOM 2610 C C . VAL A 1 193 ? 26.802 38.168 55.638 1.00 47.27 201 VAL A C 1
ATOM 2611 O O . VAL A 1 193 ? 27.157 37.473 54.677 1.00 44.59 201 VAL A O 1
ATOM 2624 N N . SER A 1 194 ? 27.589 38.416 56.692 1.00 44.04 202 SER A N 1
ATOM 2625 C CA . SER A 1 194 ? 28.925 37.819 56.835 1.00 36.21 202 SER A CA 1
ATOM 2626 C C . SER A 1 194 ? 29.219 37.359 58.279 1.00 36.04 202 SER A C 1
ATOM 2627 O O . SER A 1 194 ? 28.623 37.859 59.236 1.00 37.04 202 SER A O 1
ATOM 2635 N N . ASP A 1 195 ? 30.130 36.397 58.429 1.00 32.72 203 ASP A N 1
ATOM 2636 C CA . ASP A 1 195 ? 30.609 35.998 59.757 1.00 32.72 203 ASP A CA 1
ATOM 2637 C C . ASP A 1 195 ? 32.016 36.555 59.993 1.00 26.76 203 ASP A C 1
ATOM 2638 O O . ASP A 1 195 ? 32.668 36.244 60.993 1.00 28.44 203 ASP A O 1
ATOM 2647 N N . ASN A 1 196 ? 32.472 37.391 59.063 1.00 25.11 204 ASN A N 1
ATOM 2648 C CA . ASN A 1 196 ? 33.680 38.198 59.229 1.00 19.70 204 ASN A CA 1
ATOM 2649 C C . ASN A 1 196 ? 33.387 39.694 59.054 1.00 24.63 204 ASN A C 1
ATOM 2650 O O . ASN A 1 196 ? 33.064 40.153 57.948 1.00 16.56 204 ASN A O 1
ATOM 2661 N N . VAL A 1 197 ? 33.531 40.449 60.132 1.00 17.55 205 VAL A N 1
ATOM 2662 C CA . VAL A 1 197 ? 33.113 41.840 60.147 1.00 18.55 205 VAL A CA 1
ATOM 2663 C C . VAL A 1 197 ? 34.047 42.699 60.986 1.00 15.62 205 VAL A C 1
ATOM 2664 O O . VAL A 1 197 ? 34.295 42.407 62.153 1.00 17.65 205 VAL A O 1
ATOM 2677 N N . VAL A 1 198 ? 34.498 43.786 60.371 1.00 17.75 206 VAL A N 1
ATOM 2678 C CA . VAL A 1 198 ? 35.439 44.731 60.945 1.00 14.27 206 VAL A CA 1
ATOM 2679 C C . VAL A 1 198 ? 34.766 46.086 60.960 1.00 15.48 206 VAL A C 1
ATOM 2680 O O . VAL A 1 198 ? 34.254 46.480 59.938 1.00 14.90 206 VAL A O 1
ATOM 2693 N N . ILE A 1 199 ? 34.741 46.784 62.105 1.00 16.65 207 ILE A N 1
ATOM 2694 C CA . ILE A 1 199 ? 34.083 48.094 62.200 1.00 17.60 207 ILE A CA 1
ATOM 2695 C C . ILE A 1 199 ? 35.114 49.218 62.342 1.00 16.37 207 ILE A C 1
ATOM 2696 O O . ILE A 1 199 ? 36.033 49.094 63.157 1.00 15.99 207 ILE A O 1
ATOM 2712 N N . LEU A 1 200 ? 34.962 50.273 61.525 1.00 13.13 208 LEU A N 1
ATOM 2713 C CA . LEU A 1 200 ? 35.825 51.471 61.549 1.00 15.46 208 LEU A CA 1
ATOM 2714 C C . LEU A 1 200 ? 34.969 52.613 62.027 1.00 14.35 208 LEU A C 1
ATOM 2715 O O . LEU A 1 200 ? 33.823 52.733 61.620 1.00 14.27 208 LEU A O 1
ATOM 2731 N N . ARG A 1 201 ? 35.520 53.428 62.910 1.00 13.73 209 ARG A N 1
ATOM 2732 C CA . ARG A 1 201 ? 34.799 54.513 63.535 1.00 19.60 209 ARG A CA 1
ATOM 2733 C C . ARG A 1 201 ? 35.708 55.733 63.638 1.00 23.02 209 ARG A C 1
ATOM 2734 O O . ARG A 1 201 ? 36.917 55.609 63.825 1.00 20.30 209 ARG A O 1
ATOM 2755 N N . ASN A 1 202 ? 35.105 56.904 63.531 1.00 26.04 210 ASN A N 1
ATOM 2756 C CA . ASN A 1 202 ? 35.837 58.151 63.613 1.00 24.36 210 ASN A CA 1
ATOM 2757 C C . ASN A 1 202 ? 35.021 59.160 64.429 1.00 31.04 210 ASN A C 1
ATOM 2758 O O . ASN A 1 202 ? 34.073 59.733 63.913 1.00 28.20 210 ASN A O 1
ATOM 2769 N N . VAL A 1 203 ? 35.407 59.371 65.691 1.00 28.83 211 VAL A N 1
ATOM 2770 C CA . VAL A 1 203 ? 34.686 60.263 66.598 1.00 30.27 211 VAL A CA 1
ATOM 2771 C C . VAL A 1 203 ? 35.368 61.633 66.742 1.00 34.91 211 VAL A C 1
ATOM 2772 O O . VAL A 1 203 ? 36.576 61.723 66.946 1.00 35.08 211 VAL A O 1
ATOM 2785 N N . LEU A 1 204 ? 34.566 62.691 66.671 1.00 38.37 212 LEU A N 1
ATOM 2786 C CA . LEU A 1 204 ? 35.034 64.052 66.895 1.00 44.91 212 LEU A CA 1
ATOM 2787 C C . LEU A 1 204 ? 35.122 64.298 68.402 1.00 47.22 212 LEU A C 1
ATOM 2788 O O . LEU A 1 204 ? 34.112 64.217 69.104 1.00 40.55 212 LEU A O 1
ATOM 2804 N N . GLU A 1 205 ? 36.322 64.582 68.901 1.00 43.31 213 GLU A N 1
ATOM 2805 C CA . GLU A 1 205 ? 36.525 64.781 70.334 1.00 46.47 213 GLU A CA 1
ATOM 2806 C C . GLU A 1 205 ? 37.054 66.180 70.605 1.00 51.03 213 GLU A C 1
ATOM 2807 O O . GLU A 1 205 ? 38.258 66.422 70.495 1.00 43.25 213 GLU A O 1
ATOM 2819 N N . GLY A 1 206 ? 36.157 67.095 70.976 1.00 47.62 214 GLY A N 1
ATOM 2820 C CA . GLY A 1 206 ? 36.491 68.509 70.975 1.00 45.15 214 GLY A CA 1
ATOM 2821 C C . GLY A 1 206 ? 36.683 68.914 69.524 1.00 46.36 214 GLY A C 1
ATOM 2822 O O . GLY A 1 206 ? 35.724 68.898 68.748 1.00 44.26 214 GLY A O 1
ATOM 2826 N N . GLU A 1 207 ? 37.911 69.245 69.131 1.00 44.44 215 GLU A N 1
ATOM 2827 C CA . GLU A 1 207 ? 38.190 69.482 67.707 1.00 52.77 215 GLU A CA 1
ATOM 2828 C C . GLU A 1 207 ? 39.282 68.550 67.168 1.00 57.08 215 GLU A C 1
ATOM 2829 O O . GLU A 1 207 ? 39.997 68.899 66.227 1.00 56.40 215 GLU A O 1
ATOM 2841 N N . ARG A 1 208 ? 39.395 67.363 67.763 1.00 56.02 216 ARG A N 1
ATOM 2842 C CA . ARG A 1 208 ? 40.324 66.336 67.291 1.00 54.14 216 ARG A CA 1
ATOM 2843 C C . ARG A 1 208 ? 39.571 65.060 66.882 1.00 48.86 216 ARG A C 1
ATOM 2844 O O . ARG A 1 208 ? 38.433 64.833 67.301 1.00 43.33 216 ARG A O 1
ATOM 2865 N N . ARG A 1 209 ? 40.223 64.228 66.075 1.00 41.39 217 ARG A N 1
ATOM 2866 C CA . ARG A 1 209 ? 39.597 63.030 65.520 1.00 40.22 217 ARG A CA 1
ATOM 2867 C C . ARG A 1 209 ? 40.136 61.767 66.195 1.00 36.35 217 ARG A C 1
ATOM 2868 O O . ARG A 1 209 ? 41.341 61.523 66.192 1.00 44.37 217 ARG A O 1
ATOM 2889 N N . ARG A 1 210 ? 39.235 60.977 66.772 1.00 30.17 218 ARG A N 1
ATOM 2890 C CA . ARG A 1 210 ? 39.604 59.721 67.424 1.00 29.88 218 ARG A CA 1
ATOM 2891 C C . ARG A 1 210 ? 39.120 58.544 66.586 1.00 21.63 218 ARG A C 1
ATOM 2892 O O . ARG A 1 210 ? 37.934 58.225 66.589 1.00 23.95 218 ARG A O 1
ATOM 2913 N N . ARG A 1 211 ? 40.046 57.890 65.893 1.00 24.88 219 ARG A N 1
ATOM 2914 C CA . ARG A 1 211 ? 39.697 56.796 64.982 1.00 25.89 219 ARG A CA 1
ATOM 2915 C C . ARG A 1 211 ? 39.919 55.463 65.676 1.00 21.05 219 ARG A C 1
ATOM 2916 O O . ARG A 1 211 ? 40.909 55.307 66.400 1.00 23.92 219 ARG A O 1
ATOM 2937 N N . THR A 1 212 ? 38.999 54.517 65.473 1.00 18.67 220 THR A N 1
ATOM 2938 C CA . THR A 1 212 ? 39.137 53.178 66.041 1.00 20.21 220 THR A CA 1
ATOM 2939 C C . THR A 1 212 ? 38.773 52.096 65.035 1.00 20.38 220 THR A C 1
ATOM 2940 O O . THR A 1 212 ? 37.983 52.318 64.105 1.00 20.61 220 THR A O 1
ATOM 2951 N N . VAL A 1 213 ? 39.294 50.911 65.309 1.00 17.50 221 VAL A N 1
ATOM 2952 C CA . VAL A 1 213 ? 38.952 49.689 64.593 1.00 15.42 221 VAL A CA 1
ATOM 2953 C C . VAL A 1 213 ? 38.515 48.640 65.598 1.00 14.60 221 VAL A C 1
ATOM 2954 O O . VAL A 1 213 ? 39.090 48.513 66.661 1.00 18.81 221 VAL A O 1
ATOM 2967 N N . GLU A 1 214 ? 37.461 47.907 65.265 1.00 22.48 222 GLU A N 1
ATOM 2968 C CA . GLU A 1 214 ? 37.038 46.776 66.064 1.00 15.99 222 GLU A CA 1
ATOM 2969 C C . GLU A 1 214 ? 36.807 45.578 65.156 1.00 20.26 222 GLU A C 1
ATOM 2970 O O . GLU A 1 214 ? 36.112 45.675 64.142 1.00 18.18 222 GLU A O 1
ATOM 2982 N N . ILE A 1 215 ? 37.389 44.453 65.528 1.00 21.56 223 ILE A N 1
ATOM 2983 C CA . ILE A 1 215 ? 36.998 43.197 64.919 1.00 22.17 223 ILE A CA 1
ATOM 2984 C C . ILE A 1 215 ? 35.773 42.655 65.644 1.00 19.00 223 ILE A C 1
ATOM 2985 O O . ILE A 1 215 ? 35.882 42.163 66.751 1.00 24.10 223 ILE A O 1
ATOM 3001 N N . LEU A 1 216 ? 34.610 42.808 65.015 1.00 18.69 224 LEU A N 1
ATOM 3002 C CA . LEU A 1 216 ? 33.338 42.416 65.613 1.00 16.61 224 LEU A CA 1
ATOM 3003 C C . LEU A 1 216 ? 33.194 40.891 65.670 1.00 28.93 224 LEU A C 1
ATOM 3004 O O . LEU A 1 216 ? 32.868 40.316 66.704 1.00 25.50 224 LEU A O 1
ATOM 3020 N N . LYS A 1 217 ? 33.451 40.227 64.552 1.00 23.43 225 LYS A N 1
ATOM 3021 C CA . LYS A 1 217 ? 33.398 38.784 64.515 1.00 21.09 225 LYS A CA 1
ATOM 3022 C C . LYS A 1 217 ? 34.324 38.288 63.443 1.00 26.34 225 LYS A C 1
ATOM 3023 O O . LYS A 1 217 ? 34.523 38.975 62.461 1.00 17.65 225 LYS A O 1
ATOM 3042 N N . LEU A 1 218 ? 34.883 37.100 63.651 1.00 26.15 226 LEU A N 1
ATOM 3043 C CA . LEU A 1 218 ? 35.791 36.463 62.721 1.00 32.20 226 LEU A CA 1
ATOM 3044 C C . LEU A 1 218 ? 35.532 34.955 62.692 1.00 44.15 226 LEU A C 1
ATOM 3045 O O . LEU A 1 218 ? 35.554 34.296 63.724 1.00 46.91 226 LEU A O 1
ATOM 3061 N N . ARG A 1 219 ? 35.313 34.430 61.486 1.00 54.58 227 ARG A N 1
ATOM 3062 C CA . ARG A 1 219 ? 34.672 33.125 61.264 1.00 63.57 227 ARG A CA 1
ATOM 3063 C C . ARG A 1 219 ? 35.170 32.038 62.182 1.00 61.39 227 ARG A C 1
ATOM 3064 O O . ARG A 1 219 ? 36.217 31.445 61.928 1.00 64.94 227 ARG A O 1
ATOM 3085 N N . GLY A 1 220 ? 34.400 31.783 63.238 1.00 65.50 228 GLY A N 1
ATOM 3086 C CA . GLY A 1 220 ? 34.738 30.774 64.227 1.00 56.12 228 GLY A CA 1
ATOM 3087 C C . GLY A 1 220 ? 36.237 30.630 64.423 1.00 58.07 228 GLY A C 1
ATOM 3088 O O . GLY A 1 220 ? 36.809 29.570 64.159 1.00 50.41 228 GLY A O 1
ATOM 3092 N N . THR A 1 221 ? 36.873 31.723 64.835 1.00 52.42 229 THR A N 1
ATOM 3093 C CA . THR A 1 221 ? 38.301 31.748 65.091 1.00 45.58 229 THR A CA 1
ATOM 3094 C C . THR A 1 221 ? 38.520 32.754 66.220 1.00 45.69 229 THR A C 1
ATOM 3095 O O . THR A 1 221 ? 37.550 33.279 66.760 1.00 49.15 229 THR A O 1
ATOM 3106 N N . THR A 1 222 ? 39.772 33.011 66.585 1.00 44.71 230 THR A N 1
ATOM 3107 C CA . THR A 1 222 ? 40.085 33.830 67.760 1.00 42.33 230 THR A CA 1
ATOM 3108 C C . THR A 1 222 ? 40.644 35.211 67.415 1.00 43.12 230 THR A C 1
ATOM 3109 O O . THR A 1 222 ? 41.467 35.367 66.513 1.00 39.36 230 THR A O 1
ATOM 3120 N N . HIS A 1 223 ? 40.216 36.215 68.166 1.00 35.97 231 HIS A N 1
ATOM 3121 C CA . HIS A 1 223 ? 40.645 37.572 67.890 1.00 31.63 231 HIS A CA 1
ATOM 3122 C C . HIS A 1 223 ? 40.515 38.412 69.133 1.00 29.05 231 HIS A C 1
ATOM 3123 O O . HIS A 1 223 ? 39.814 38.031 70.064 1.00 28.45 231 HIS A O 1
ATOM 3137 N N . MET A 1 224 ? 41.185 39.556 69.142 1.00 27.43 232 MET A N 1
ATOM 3138 C CA . MET A 1 224 ? 41.093 40.472 70.281 1.00 32.72 232 MET A CA 1
ATOM 3139 C C . MET A 1 224 ? 39.804 41.266 70.175 1.00 29.33 232 MET A C 1
ATOM 3140 O O . MET A 1 224 ? 39.382 41.625 69.077 1.00 32.39 232 MET A O 1
ATOM 3154 N N . LYS A 1 225 ? 39.170 41.534 71.314 1.00 33.11 233 LYS A N 1
ATOM 3155 C CA . LYS A 1 225 ? 37.831 42.105 71.307 1.00 35.45 233 LYS A CA 1
ATOM 3156 C C . LYS A 1 225 ? 37.872 43.571 71.724 1.00 27.09 233 LYS A C 1
ATOM 3157 O O . LYS A 1 225 ? 38.707 43.971 72.527 1.00 31.29 233 LYS A O 1
ATOM 3176 N N . GLY A 1 226 ? 36.974 44.359 71.142 1.00 28.70 234 GLY A N 1
ATOM 3177 C CA . GLY A 1 226 ? 36.865 45.775 71.431 1.00 31.50 234 GLY A CA 1
ATOM 3178 C C . GLY A 1 226 ? 37.533 46.698 70.427 1.00 29.64 234 GLY A C 1
ATOM 3179 O O . GLY A 1 226 ? 38.196 46.267 69.473 1.00 23.05 234 GLY A O 1
ATOM 3183 N N . GLU A 1 227 ? 37.350 47.993 70.654 1.00 24.25 235 GLU A N 1
ATOM 3184 C CA . GLU A 1 227 ? 37.953 49.021 69.817 1.00 23.40 235 GLU A CA 1
ATOM 3185 C C . GLU A 1 227 ? 39.397 49.320 70.156 1.00 26.15 235 GLU A C 1
ATOM 3186 O O . GLU A 1 227 ? 39.753 49.476 71.320 1.00 27.83 235 GLU A O 1
ATOM 3198 N N . TYR A 1 228 ? 40.227 49.382 69.120 1.00 16.36 236 TYR A N 1
ATOM 3199 C CA . TYR A 1 228 ? 41.611 49.774 69.249 1.00 21.06 236 TYR A CA 1
ATOM 3200 C C . TYR A 1 228 ? 41.822 51.043 68.462 1.00 24.52 236 TYR A C 1
ATOM 3201 O O . TYR A 1 228 ? 41.257 51.190 67.382 1.00 18.82 236 TYR A O 1
ATOM 3219 N N . PRO A 1 229 ? 42.642 51.969 68.987 1.00 20.32 237 PRO A N 1
ATOM 3220 C CA . PRO A 1 229 ? 42.843 53.223 68.262 1.00 24.23 237 PRO A CA 1
ATOM 3221 C C . PRO A 1 229 ? 43.750 53.030 67.059 1.00 22.42 237 PRO A C 1
ATOM 3222 O O . PRO A 1 229 ? 44.595 52.134 67.135 1.00 24.24 237 PRO A O 1
ATOM 3233 N N . PHE A 1 230 ? 43.577 53.820 65.989 1.00 21.36 238 PHE A N 1
ATOM 3234 C CA . PHE A 1 230 ? 44.549 53.832 64.911 1.00 16.82 238 PHE A CA 1
ATOM 3235 C C . PHE A 1 230 ? 44.724 55.248 64.410 1.00 17.88 238 PHE A C 1
ATOM 3236 O O . PHE A 1 230 ? 43.938 56.140 64.736 1.00 20.93 238 PHE A O 1
ATOM 3253 N N . THR A 1 231 ? 45.815 55.453 63.681 1.00 27.32 239 THR A N 1
ATOM 3254 C CA . THR A 1 231 ? 46.078 56.705 62.997 1.00 20.69 239 THR A CA 1
ATOM 3255 C C . THR A 1 231 ? 46.334 56.410 61.530 1.00 26.68 239 THR A C 1
ATOM 3256 O O . THR A 1 231 ? 46.619 55.262 61.129 1.00 22.68 239 THR A O 1
ATOM 3267 N N . ILE A 1 232 ? 46.215 57.459 60.735 1.00 23.78 240 ILE A N 1
ATOM 3268 C CA . ILE A 1 232 ? 46.461 57.372 59.314 1.00 25.12 240 ILE A CA 1
ATOM 3269 C C . ILE A 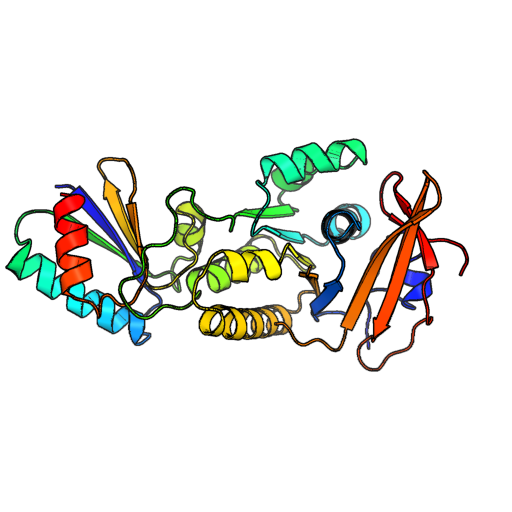1 232 ? 47.749 58.087 59.074 1.00 31.52 240 ILE A C 1
ATOM 3270 O O . ILE A 1 232 ? 47.852 59.293 59.249 1.00 28.23 240 ILE A O 1
ATOM 3286 N N . ASN A 1 233 ? 48.744 57.299 58.731 1.00 27.20 241 ASN A N 1
ATOM 3287 C CA . ASN A 1 233 ? 50.008 57.801 58.289 1.00 30.44 241 ASN A CA 1
ATOM 3288 C C . ASN A 1 233 ? 50.703 56.714 57.489 1.00 32.46 241 ASN A C 1
ATOM 3289 O O . ASN A 1 233 ? 51.137 55.702 58.049 1.00 31.95 241 ASN A O 1
ATOM 3300 N N . ASN A 1 234 ? 50.802 56.920 56.178 1.00 37.41 242 ASN A N 1
ATOM 3301 C CA . ASN A 1 234 ? 51.355 55.910 55.272 1.00 36.46 242 ASN A CA 1
ATOM 3302 C C . ASN A 1 234 ? 50.608 54.587 55.431 1.00 33.02 242 ASN A C 1
ATOM 3303 O O . ASN A 1 234 ? 51.191 53.504 55.356 1.00 33.07 242 ASN A O 1
ATOM 3314 N N . GLY A 1 235 ? 49.300 54.702 55.629 1.00 27.26 243 GLY A N 1
ATOM 3315 C CA . GLY A 1 235 ? 48.436 53.562 55.838 1.00 28.38 243 GLY A CA 1
ATOM 3316 C C . GLY A 1 235 ? 47.706 53.699 57.144 1.00 28.62 243 GLY A C 1
ATOM 3317 O O . GLY A 1 235 ? 47.745 54.758 57.774 1.00 26.58 243 GLY A O 1
ATOM 3321 N N . ILE A 1 236 ? 47.037 52.629 57.543 1.00 17.69 244 ILE A N 1
ATOM 3322 C CA . ILE A 1 236 ? 46.365 52.539 58.813 1.00 16.70 244 ILE A CA 1
ATOM 3323 C C . ILE A 1 236 ? 47.401 52.016 59.804 1.00 20.58 244 ILE A C 1
ATOM 3324 O O . ILE A 1 236 ? 48.077 51.017 59.549 1.00 18.31 244 ILE A O 1
ATOM 3340 N N . ASN A 1 237 ? 47.564 52.720 60.916 1.00 25.74 245 ASN A N 1
ATOM 3341 C CA . ASN A 1 237 ? 48.521 52.312 61.948 1.00 29.03 245 ASN A CA 1
ATOM 3342 C C . ASN A 1 237 ? 47.782 52.041 63.238 1.00 24.44 245 ASN A C 1
ATOM 3343 O O . ASN A 1 237 ? 47.443 52.976 63.963 1.00 22.81 245 ASN A O 1
ATOM 3354 N N . ILE A 1 238 ? 47.526 50.769 63.530 1.00 20.99 246 ILE A N 1
ATOM 3355 C CA . ILE A 1 238 ? 46.792 50.400 64.730 1.00 13.02 246 ILE A CA 1
ATOM 3356 C C . ILE A 1 238 ? 47.769 50.286 65.913 1.00 27.71 246 ILE A C 1
ATOM 3357 O O . ILE A 1 238 ? 48.881 49.801 65.748 1.00 30.52 246 ILE A O 1
ATOM 3373 N N . PHE A 1 239 ? 47.355 50.738 67.098 1.00 26.96 247 PHE A N 1
ATOM 3374 C CA . PHE A 1 239 ? 48.238 50.699 68.263 1.00 33.09 247 PHE A CA 1
ATOM 3375 C C . PHE A 1 239 ? 47.459 50.444 69.570 1.00 39.95 247 PHE A C 1
ATOM 3376 O O . PHE A 1 239 ? 46.227 50.363 69.557 1.00 35.39 247 PHE A O 1
ATOM 3393 N N . ASP A 1 240 ? 48.197 50.264 70.671 1.00 40.41 248 ASP A N 1
ATOM 3394 C CA . ASP A 1 240 ? 47.649 50.020 72.013 1.00 35.43 248 ASP A CA 1
ATOM 3395 C C . ASP A 1 240 ? 46.923 48.683 72.196 1.00 37.05 248 ASP A C 1
ATOM 3396 O O . ASP A 1 240 ? 45.850 48.657 72.779 1.00 27.95 248 ASP A O 1
ATOM 3405 N N . TYR A 1 241 ? 47.511 47.573 71.746 1.00 43.14 249 TYR A N 1
ATOM 3406 C CA . TYR A 1 241 ? 46.887 46.242 71.919 1.00 41.76 249 TYR A CA 1
ATOM 3407 C C . TYR A 1 241 ? 47.744 45.260 72.729 1.00 40.96 249 TYR A C 1
ATOM 3408 O O . TYR A 1 241 ? 48.756 45.625 73.319 1.00 43.64 249 TYR A O 1
ATOM 3426 N N . THR B 2 7 ? 21.089 52.440 9.422 1.00 63.38 7 THR B N 1
ATOM 3427 C CA . THR B 2 7 ? 22.440 51.880 9.457 1.00 61.23 7 THR B CA 1
ATOM 3428 C C . THR B 2 7 ? 23.066 52.002 10.844 1.00 58.64 7 THR B C 1
ATOM 3429 O O . THR B 2 7 ? 24.267 51.772 10.998 1.00 49.79 7 THR B O 1
ATOM 3432 N N . ALA B 2 8 ? 22.263 52.365 11.847 1.00 52.83 8 ALA B N 1
ATOM 3433 C CA . ALA B 2 8 ? 22.769 52.513 13.213 1.00 48.84 8 ALA B CA 1
ATOM 3434 C C . ALA B 2 8 ? 22.927 51.160 13.868 1.00 42.29 8 ALA B C 1
ATOM 3435 O O . ALA B 2 8 ? 22.210 50.214 13.543 1.00 38.59 8 ALA B O 1
ATOM 3442 N N . VAL B 2 9 ? 23.877 51.077 14.793 1.00 41.87 9 VAL B N 1
ATOM 3443 C CA . VAL B 2 9 ? 24.202 49.811 15.447 1.00 37.47 9 VAL B CA 1
ATOM 3444 C C . VAL B 2 9 ? 23.700 49.673 16.894 1.00 27.58 9 VAL B C 1
ATOM 3445 O O . VAL B 2 9 ? 23.954 50.523 17.765 1.00 31.70 9 VAL B O 1
ATOM 3458 N N . LEU B 2 10 ? 23.020 48.552 17.105 1.00 22.90 10 LEU B N 1
ATOM 3459 C CA . LEU B 2 10 ? 22.593 48.052 18.386 1.00 28.84 10 LEU B CA 1
ATOM 3460 C C . LEU B 2 10 ? 23.466 46.887 18.840 1.00 23.88 10 LEU B C 1
ATOM 3461 O O . LEU B 2 10 ? 23.719 45.973 18.070 1.00 22.31 10 LEU B O 1
ATOM 3477 N N . LYS B 2 11 ? 23.899 46.916 20.094 1.00 21.07 11 LYS B N 1
ATOM 3478 C CA . LYS B 2 11 ? 24.495 45.728 20.704 1.00 17.52 11 LYS B CA 1
ATOM 3479 C C . LYS B 2 11 ? 23.630 45.193 21.846 1.00 15.32 11 LYS B C 1
ATOM 3480 O O . LYS B 2 11 ? 23.271 45.913 22.766 1.00 15.61 11 LYS B O 1
ATOM 3499 N N . LEU B 2 12 ? 23.265 43.920 21.771 1.00 16.28 12 LEU B N 1
ATOM 3500 C CA . LEU B 2 12 ? 22.546 43.271 22.859 1.00 10.58 12 LEU B CA 1
ATOM 3501 C C . LEU B 2 12 ? 23.504 42.380 23.626 1.00 13.79 12 LEU B C 1
ATOM 3502 O O . LEU B 2 12 ? 24.141 41.496 23.052 1.00 12.88 12 LEU B O 1
ATOM 3518 N N . TYR B 2 13 ? 23.628 42.614 24.928 1.00 14.20 13 TYR B N 1
ATOM 3519 C CA . TYR B 2 13 ? 24.546 41.821 25.742 1.00 10.57 13 TYR B CA 1
ATOM 3520 C C . TYR B 2 13 ? 23.750 40.838 26.563 1.00 11.99 13 TYR B C 1
ATOM 3521 O O . TYR B 2 13 ? 23.041 41.242 27.483 1.00 14.28 13 TYR B O 1
ATOM 3539 N N . VAL B 2 14 ? 23.938 39.547 26.262 1.00 9.25 14 VAL B N 1
ATOM 3540 C CA . VAL B 2 14 ? 23.153 38.456 26.804 1.00 15.10 14 VAL B CA 1
ATOM 3541 C C . VAL B 2 14 ? 24.089 37.602 27.603 1.00 13.83 14 VAL B C 1
ATOM 3542 O O . VAL B 2 14 ? 25.315 37.694 27.436 1.00 14.69 14 VAL B O 1
ATOM 3555 N N . ALA B 2 15 ? 23.510 36.832 28.515 1.00 16.91 15 ALA B N 1
ATOM 3556 C CA . ALA B 2 15 ? 24.184 35.707 29.136 1.00 15.28 15 ALA B CA 1
ATOM 3557 C C . ALA B 2 15 ? 23.647 34.384 28.590 1.00 21.31 15 ALA B C 1
ATOM 3558 O O . ALA B 2 15 ? 22.737 33.794 29.180 1.00 24.80 15 ALA B O 1
ATOM 3565 N N . GLY B 2 16 ? 24.200 33.931 27.466 1.00 21.14 16 GLY B N 1
ATOM 3566 C CA . GLY B 2 16 ? 23.941 32.598 26.955 1.00 24.09 16 GLY B CA 1
ATOM 3567 C C . GLY B 2 16 ? 22.473 32.376 26.704 1.00 30.08 16 GLY B C 1
ATOM 3568 O O . GLY B 2 16 ? 21.826 33.219 26.127 1.00 28.53 16 GLY B O 1
ATOM 3572 N N . ASN B 2 17 ? 21.959 31.253 27.193 1.00 29.85 17 ASN B N 1
ATOM 3573 C CA . ASN B 2 17 ? 20.578 30.847 26.968 1.00 25.85 17 ASN B CA 1
ATOM 3574 C C . ASN B 2 17 ? 19.748 30.973 28.234 1.00 26.70 17 ASN B C 1
ATOM 3575 O O . ASN B 2 17 ? 18.721 30.305 28.397 1.00 34.04 17 ASN B O 1
ATOM 3586 N N . THR B 2 18 ? 20.190 31.840 29.140 1.00 22.76 18 THR B N 1
ATOM 3587 C CA . THR B 2 18 ? 19.457 32.060 30.364 1.00 27.13 18 THR B CA 1
ATOM 3588 C C . THR B 2 18 ? 18.128 32.682 29.951 1.00 26.05 18 THR B C 1
ATOM 3589 O O . THR B 2 18 ? 18.015 33.272 28.886 1.00 24.14 18 THR B O 1
ATOM 3600 N N . PRO B 2 19 ? 17.105 32.531 30.776 1.00 27.31 19 PRO B N 1
ATOM 3601 C CA . PRO B 2 19 ? 15.783 32.871 30.238 1.00 27.64 19 PRO B CA 1
ATOM 3602 C C . PRO B 2 19 ? 15.556 34.378 29.958 1.00 29.26 19 PRO B C 1
ATOM 3603 O O . PRO B 2 19 ? 14.865 34.679 28.984 1.00 21.25 19 PRO B O 1
ATOM 3614 N N . ASN B 2 20 ? 16.097 35.295 30.766 1.00 21.26 20 ASN B N 1
ATOM 3615 C CA . ASN B 2 20 ? 15.928 36.723 30.488 1.00 21.29 20 ASN B CA 1
ATOM 3616 C C . ASN B 2 20 ? 16.603 37.052 29.164 1.00 18.12 20 ASN B C 1
ATOM 3617 O O . ASN B 2 20 ? 16.098 37.826 28.381 1.00 20.83 20 ASN B O 1
ATOM 3628 N N . SER B 2 21 ? 17.753 36.445 28.884 1.00 19.22 21 SER B N 1
ATOM 3629 C CA . SER B 2 21 ? 18.413 36.754 27.638 1.00 17.36 21 SER B CA 1
ATOM 3630 C C . SER B 2 21 ? 17.684 36.109 26.446 1.00 19.06 21 SER B C 1
ATOM 3631 O O . SER B 2 21 ? 17.630 36.688 25.373 1.00 20.80 21 SER B O 1
ATOM 3639 N N . VAL B 2 22 ? 17.128 34.916 26.617 1.00 20.71 22 VAL B N 1
ATOM 3640 C CA . VAL B 2 22 ? 16.462 34.250 25.486 1.00 24.18 22 VAL B CA 1
ATOM 3641 C C . VAL B 2 22 ? 15.266 35.112 25.112 1.00 24.46 22 VAL B C 1
ATOM 3642 O O . VAL B 2 22 ? 15.029 35.380 23.925 1.00 22.55 22 VAL B O 1
ATOM 3655 N N . ARG B 2 23 ? 14.545 35.573 26.142 1.00 17.80 23 ARG B N 1
ATOM 3656 C CA . ARG B 2 23 ? 13.347 36.405 25.973 1.00 28.36 23 ARG B CA 1
ATOM 3657 C C . ARG B 2 23 ? 13.668 37.708 25.273 1.00 25.00 23 ARG B C 1
ATOM 3658 O O . ARG B 2 23 ? 12.996 38.092 24.322 1.00 21.55 23 ARG B O 1
ATOM 3679 N N . ALA B 2 24 ? 14.714 38.386 25.743 1.00 19.67 24 ALA B N 1
ATOM 3680 C CA . ALA B 2 24 ? 15.125 39.657 25.164 1.00 17.19 24 ALA B CA 1
ATOM 3681 C C . ALA B 2 24 ? 15.467 39.567 23.685 1.00 22.17 24 ALA B C 1
ATOM 3682 O O . ALA B 2 24 ? 15.155 40.476 22.924 1.00 24.09 24 ALA B O 1
ATOM 3689 N N . LEU B 2 25 ? 16.135 38.489 23.286 1.00 24.49 25 LEU B N 1
ATOM 3690 C CA . LEU B 2 25 ? 16.590 38.352 21.901 1.00 23.48 25 LEU B CA 1
ATOM 3691 C C . LEU B 2 25 ? 15.384 38.029 20.995 1.00 20.60 25 LEU B C 1
ATOM 3692 O O . LEU B 2 25 ? 15.237 38.583 19.921 1.00 26.27 25 LEU B O 1
ATOM 3708 N N . LYS B 2 26 ? 14.517 37.149 21.457 1.00 23.13 26 LYS B N 1
ATOM 3709 C CA . LYS B 2 26 ? 13.296 36.827 20.720 1.00 26.19 26 LYS B CA 1
ATOM 3710 C C . LYS B 2 26 ? 12.490 38.107 20.503 1.00 23.47 26 LYS B C 1
ATOM 3711 O O . LYS B 2 26 ? 12.125 38.437 19.380 1.00 26.85 26 LYS B O 1
ATOM 3730 N N . THR B 2 27 ? 12.262 38.850 21.582 1.00 26.44 27 THR B N 1
ATOM 3731 C CA . THR B 2 27 ? 11.476 40.077 21.523 1.00 22.15 27 THR B CA 1
ATOM 3732 C C . THR B 2 27 ? 12.048 41.115 20.589 1.00 23.49 27 THR B C 1
ATOM 3733 O O . THR B 2 27 ? 11.314 41.784 19.869 1.00 25.03 27 THR B O 1
ATOM 3744 N N . LEU B 2 28 ? 13.355 41.303 20.659 1.00 26.35 28 LEU B N 1
ATOM 3745 C CA . LEU B 2 28 ? 14.029 42.326 19.883 1.00 22.45 28 LEU B CA 1
ATOM 3746 C C . LEU B 2 28 ? 14.064 41.944 18.396 1.00 23.11 28 LEU B C 1
ATOM 3747 O O . LEU B 2 28 ? 13.794 42.793 17.551 1.00 27.90 28 LEU B O 1
ATOM 3763 N N . ASN B 2 29 ? 14.354 40.691 18.061 1.00 33.00 29 ASN B N 1
ATOM 3764 C CA . ASN B 2 29 ? 14.276 40.283 16.648 1.00 32.06 29 ASN B CA 1
ATOM 3765 C C . ASN B 2 29 ? 12.868 40.519 16.077 1.00 32.28 29 ASN B C 1
ATOM 3766 O O . ASN B 2 29 ? 12.723 40.937 14.936 1.00 37.25 29 ASN B O 1
ATOM 3777 N N . ASN B 2 30 ? 11.842 40.253 16.870 1.00 28.35 30 ASN B N 1
ATOM 3778 C CA . ASN B 2 30 ? 10.478 40.477 16.423 1.00 35.78 30 ASN B CA 1
ATOM 3779 C C . ASN B 2 30 ? 10.227 41.950 16.106 1.00 35.51 30 ASN B C 1
ATOM 3780 O O . ASN B 2 30 ? 9.606 42.271 15.100 1.00 43.32 30 ASN B O 1
ATOM 3791 N N . ILE B 2 31 ? 10.711 42.838 16.972 1.00 35.80 31 ILE B N 1
ATOM 3792 C CA . ILE B 2 31 ? 10.527 44.272 16.799 1.00 32.08 31 ILE B CA 1
ATOM 3793 C C . ILE B 2 31 ? 11.293 44.758 15.592 1.00 37.65 31 ILE B C 1
ATOM 3794 O O . ILE B 2 31 ? 10.795 45.578 14.808 1.00 39.61 31 ILE B O 1
ATOM 3810 N N . LEU B 2 32 ? 12.519 44.281 15.436 1.00 32.71 32 LEU B N 1
ATOM 3811 C CA . LEU B 2 32 ? 13.369 44.823 14.387 1.00 37.01 32 LEU B CA 1
ATOM 3812 C C . LEU B 2 32 ? 12.971 44.275 13.001 1.00 41.69 32 LEU B C 1
ATOM 3813 O O . LEU B 2 32 ? 13.438 44.775 11.974 1.00 42.92 32 LEU B O 1
ATOM 3829 N N . GLU B 2 33 ? 12.119 43.254 12.972 1.00 37.44 33 GLU B N 1
ATOM 3830 C CA . GLU B 2 33 ? 11.611 42.743 11.705 1.00 38.49 33 GLU B CA 1
ATOM 3831 C C . GLU B 2 33 ? 10.254 43.340 11.356 1.00 47.72 33 GLU B C 1
ATOM 3832 O O . GLU B 2 33 ? 9.842 43.280 10.204 1.00 48.70 33 GLU B O 1
ATOM 3844 N N . LYS B 2 34 ? 9.558 43.896 12.345 1.00 43.27 34 LYS B N 1
ATOM 3845 C CA . LYS B 2 34 ? 8.265 44.529 12.109 1.00 44.17 34 LYS B CA 1
ATOM 3846 C C . LYS B 2 34 ? 8.425 46.029 12.207 1.00 40.44 34 LYS B C 1
ATOM 3847 O O . LYS B 2 34 ? 8.815 46.710 11.257 1.00 41.48 34 LYS B O 1
ATOM 3851 N N . GLU B 2 35 ? 8.202 46.525 13.404 1.00 39.32 35 GLU B N 1
ATOM 3852 C CA . GLU B 2 35 ? 7.929 47.935 13.600 1.00 38.56 35 GLU B CA 1
ATOM 3853 C C . GLU B 2 35 ? 9.179 48.780 13.373 1.00 33.04 35 GLU B C 1
ATOM 3854 O O . GLU B 2 35 ? 9.094 49.995 13.374 1.00 37.25 35 GLU B O 1
ATOM 3866 N N . PHE B 2 36 ? 10.333 48.148 13.141 1.00 36.67 36 PHE B N 1
ATOM 3867 C CA . PHE B 2 36 ? 11.587 48.897 12.936 1.00 36.30 36 PHE B CA 1
ATOM 3868 C C . PHE B 2 36 ? 12.377 48.350 11.747 1.00 40.29 36 PHE B C 1
ATOM 3869 O O . PHE B 2 36 ? 13.592 48.538 11.666 1.00 36.43 36 PHE B O 1
ATOM 3886 N N . LYS B 2 37 ? 11.648 47.757 10.796 1.00 43.15 37 LYS B N 1
ATOM 3887 C CA . LYS B 2 37 ? 12.212 46.953 9.701 1.00 45.87 37 LYS B CA 1
ATOM 3888 C C . LYS B 2 37 ? 13.529 47.445 9.064 1.00 47.81 37 LYS B C 1
ATOM 3889 O O . LYS B 2 37 ? 14.422 46.631 8.806 1.00 61.24 37 LYS B O 1
ATOM 3893 N N . GLY B 2 38 ? 13.674 48.741 8.805 1.00 36.14 38 GLY B N 1
ATOM 3894 C CA . GLY B 2 38 ? 14.841 49.210 8.058 1.00 46.17 38 GLY B CA 1
ATOM 3895 C C . GLY B 2 38 ? 16.000 49.823 8.836 1.00 47.83 38 GLY B C 1
ATOM 3896 O O . GLY B 2 38 ? 17.059 50.114 8.255 1.00 45.93 38 GLY B O 1
ATOM 3900 N N . VAL B 2 39 ? 15.816 49.994 10.148 1.00 42.85 39 VAL B N 1
ATOM 3901 C CA . VAL B 2 39 ? 16.516 51.044 10.906 1.00 41.92 39 VAL B CA 1
ATOM 3902 C C . VAL B 2 39 ? 17.875 50.683 11.512 1.00 33.78 39 VAL B C 1
ATOM 3903 O O . VAL B 2 39 ? 18.860 51.400 11.319 1.00 42.05 39 VAL B O 1
ATOM 3916 N N . TYR B 2 40 ? 17.915 49.592 12.266 1.00 32.91 40 TYR B N 1
ATOM 3917 C CA . TYR B 2 40 ? 19.111 49.223 13.033 1.00 39.96 40 TYR B CA 1
ATOM 3918 C C . TYR B 2 40 ? 19.839 47.975 12.512 1.00 34.72 40 TYR B C 1
ATOM 3919 O O . TYR B 2 40 ? 19.214 47.086 11.937 1.00 29.26 40 TYR B O 1
ATOM 3937 N N . ALA B 2 41 ? 21.152 47.918 12.740 1.00 29.41 41 ALA B N 1
ATOM 3938 C CA . ALA B 2 41 ? 21.919 46.668 12.632 1.00 33.73 41 ALA B CA 1
ATOM 3939 C C . ALA B 2 41 ? 22.156 46.057 14.013 1.00 32.23 41 ALA B C 1
ATOM 3940 O O . ALA B 2 41 ? 22.651 46.747 14.893 1.00 38.94 41 ALA B O 1
ATOM 3947 N N . LEU B 2 42 ? 21.847 44.774 14.189 1.00 32.99 42 LEU B N 1
ATOM 3948 C CA . LEU B 2 42 ? 21.973 44.154 15.497 1.00 24.28 42 LEU B CA 1
ATOM 3949 C C . LEU B 2 42 ? 23.158 43.204 15.616 1.00 32.41 42 LEU B C 1
ATOM 3950 O O . LEU B 2 42 ? 23.276 42.232 14.854 1.00 26.47 42 LEU B O 1
ATOM 3966 N N . LYS B 2 43 ? 24.008 43.498 16.600 1.00 25.69 43 LYS B N 1
ATOM 3967 C CA . LYS B 2 43 ? 25.138 42.655 16.974 1.00 29.30 43 LYS B CA 1
ATOM 3968 C C . LYS B 2 43 ? 24.906 42.071 18.370 1.00 21.80 43 LYS B C 1
ATOM 3969 O O . LYS B 2 43 ? 24.716 42.805 19.323 1.00 21.38 43 LYS B O 1
ATOM 3988 N N . VAL B 2 44 ? 24.927 40.752 18.493 1.00 20.06 44 VAL B N 1
ATOM 3989 C CA . VAL B 2 44 ? 24.702 40.110 19.791 1.00 18.53 44 VAL B CA 1
ATOM 3990 C C . VAL B 2 44 ? 26.006 39.670 20.440 1.00 23.44 44 VAL B C 1
ATOM 3991 O O . VAL B 2 44 ? 26.815 38.980 19.819 1.00 21.97 44 VAL B O 1
ATOM 4004 N N . ILE B 2 45 ? 26.182 40.063 21.700 1.00 21.02 45 ILE B N 1
ATOM 4005 C CA . ILE B 2 45 ? 27.406 39.805 22.429 1.00 15.12 45 ILE B CA 1
ATOM 4006 C C . ILE B 2 45 ? 27.108 38.976 23.648 1.00 14.45 45 ILE B C 1
ATOM 4007 O O . ILE B 2 45 ? 26.373 39.417 24.544 1.00 17.05 45 ILE B O 1
ATOM 4023 N N . ASP B 2 46 ? 27.668 37.774 23.685 1.00 17.74 46 ASP B N 1
ATOM 4024 C CA . ASP B 2 46 ? 27.431 36.869 24.780 1.00 12.36 46 ASP B CA 1
ATOM 4025 C C . ASP B 2 46 ? 28.484 37.126 25.863 1.00 14.18 46 ASP B C 1
ATOM 4026 O O . ASP B 2 46 ? 29.656 36.851 25.627 1.00 17.00 46 ASP B O 1
ATOM 4035 N N . VAL B 2 47 ? 28.073 37.617 27.042 1.00 15.68 47 VAL B N 1
ATOM 4036 C CA . VAL B 2 47 ? 29.050 37.932 28.103 1.00 11.57 47 VAL B CA 1
ATOM 4037 C C . VAL B 2 47 ? 29.581 36.700 28.826 1.00 14.26 47 VAL B C 1
ATOM 4038 O O . VAL B 2 47 ? 30.548 36.818 29.586 1.00 18.09 47 VAL B O 1
ATOM 4051 N N . LEU B 2 48 ? 28.971 35.527 28.608 1.00 13.60 48 LEU B N 1
ATOM 4052 C CA . LEU B 2 48 ? 29.496 34.293 29.158 1.00 13.66 48 LEU B CA 1
ATOM 4053 C C . LEU B 2 48 ? 30.678 33.811 28.338 1.00 15.14 48 LEU B C 1
ATOM 4054 O O . LEU B 2 48 ? 31.622 33.262 28.908 1.00 24.53 48 LEU B O 1
ATOM 4070 N N . LYS B 2 49 ? 30.639 34.060 27.032 1.00 14.53 49 LYS B N 1
ATOM 4071 C CA . LYS B 2 49 ? 31.729 33.733 26.080 1.00 19.59 49 LYS B CA 1
ATOM 4072 C C . LYS B 2 49 ? 32.811 34.806 25.930 1.00 15.89 49 LYS B C 1
ATOM 4073 O O . LYS B 2 49 ? 33.981 34.499 25.693 1.00 12.79 49 LYS B O 1
ATOM 4092 N N . ASN B 2 50 ? 32.410 36.065 26.047 1.00 12.12 50 ASN B N 1
ATOM 4093 C CA . ASN B 2 50 ? 33.315 37.182 25.866 1.00 15.59 50 ASN B CA 1
ATOM 4094 C C . ASN B 2 50 ? 33.156 38.287 26.949 1.00 14.85 50 ASN B C 1
ATOM 4095 O O . ASN B 2 50 ? 32.712 39.415 26.681 1.00 14.62 50 ASN B O 1
ATOM 4106 N N . PRO B 2 51 ? 33.529 37.972 28.190 1.00 12.73 51 PRO B N 1
ATOM 4107 C CA . PRO B 2 51 ? 33.453 38.928 29.290 1.00 13.32 51 PRO B CA 1
ATOM 4108 C C . PRO B 2 51 ? 34.343 40.145 29.101 1.00 16.69 51 PRO B C 1
ATOM 4109 O O . PRO B 2 51 ? 34.110 41.243 29.673 1.00 11.47 51 PRO B O 1
ATOM 4120 N N . GLN B 2 52 ? 35.402 39.931 28.330 1.00 10.54 52 GLN B N 1
ATOM 4121 C CA . GLN B 2 52 ? 36.389 40.976 28.039 1.00 17.67 52 GLN B CA 1
ATOM 4122 C C . GLN B 2 52 ? 35.726 42.096 27.273 1.00 12.72 52 GLN B C 1
ATOM 4123 O O . GLN B 2 52 ? 36.086 43.272 27.411 1.00 18.29 52 GLN B O 1
ATOM 4137 N N . LEU B 2 53 ? 34.761 41.749 26.448 1.00 14.75 53 LEU B N 1
ATOM 4138 C CA . LEU B 2 53 ? 33.975 42.757 25.752 1.00 13.38 53 LEU B CA 1
ATOM 4139 C C . LEU B 2 53 ? 32.989 43.464 26.689 1.00 15.30 53 LEU B C 1
ATOM 4140 O O . LEU B 2 53 ? 32.649 44.643 26.483 1.00 17.89 53 LEU B O 1
ATOM 4156 N N . ALA B 2 54 ? 32.496 42.762 27.704 1.00 15.94 54 ALA B N 1
ATOM 4157 C CA . ALA B 2 54 ? 31.650 43.432 28.661 1.00 20.64 54 ALA B CA 1
ATOM 4158 C C . ALA B 2 54 ? 32.540 44.391 29.438 1.00 16.24 54 ALA B C 1
ATOM 4159 O O . ALA B 2 54 ? 32.098 45.458 29.814 1.00 15.37 54 ALA B O 1
ATOM 4166 N N . GLU B 2 55 ? 33.809 44.019 29.651 1.00 15.67 55 GLU B N 1
ATOM 4167 C CA . GLU B 2 55 ? 34.744 44.910 30.343 1.00 14.32 55 GLU B CA 1
ATOM 4168 C C . GLU B 2 55 ? 35.045 46.158 29.515 1.00 18.45 55 GLU B C 1
ATOM 4169 O O . GLU B 2 55 ? 35.093 47.267 30.046 1.00 20.09 55 GLU B O 1
ATOM 4181 N N . GLU B 2 56 ? 35.281 45.962 28.227 1.00 19.91 56 GLU B N 1
ATOM 4182 C CA . GLU B 2 56 ? 35.582 47.058 27.322 1.00 15.08 56 GLU B CA 1
ATOM 4183 C C . GLU B 2 56 ? 34.426 48.066 27.253 1.00 24.15 56 GLU B C 1
ATOM 4184 O O . GLU B 2 56 ? 34.658 49.285 27.299 1.00 17.12 56 GLU B O 1
ATOM 4196 N N . ASP B 2 57 ? 33.193 47.555 27.153 1.00 21.16 57 ASP B N 1
ATOM 4197 C CA . ASP B 2 57 ? 32.022 48.399 26.956 1.00 16.47 57 ASP B CA 1
ATOM 4198 C C . ASP B 2 57 ? 31.334 48.817 28.247 1.00 22.81 57 ASP B C 1
ATOM 4199 O O . ASP B 2 57 ? 30.337 49.549 28.220 1.00 23.04 57 ASP B O 1
ATOM 4208 N N . LYS B 2 58 ? 31.880 48.359 29.368 1.00 13.51 58 LYS B N 1
ATOM 4209 C CA . LYS B 2 58 ? 31.445 48.726 30.721 1.00 16.02 58 LYS B CA 1
ATOM 4210 C C . LYS B 2 58 ? 30.011 48.294 31.003 1.00 17.18 58 LYS B C 1
ATOM 4211 O O . LYS B 2 58 ? 29.201 49.107 31.376 1.00 14.71 58 LYS B O 1
ATOM 4230 N N . ILE B 2 59 ? 29.728 47.011 30.804 1.00 16.46 59 ILE B N 1
ATOM 4231 C CA . ILE B 2 59 ? 28.400 46.430 31.001 1.00 17.18 59 ILE B CA 1
ATOM 4232 C C . ILE B 2 59 ? 28.286 45.758 32.383 1.00 11.97 59 ILE B C 1
ATOM 4233 O O . ILE B 2 59 ? 29.125 44.936 32.746 1.00 11.80 59 ILE B O 1
ATOM 4249 N N . LEU B 2 60 ? 27.241 46.088 33.138 1.00 13.09 60 LEU B N 1
ATOM 4250 C CA . LEU B 2 60 ? 27.006 45.485 34.458 1.00 12.69 60 LEU B CA 1
ATOM 4251 C C . LEU B 2 60 ? 25.782 44.580 34.471 1.00 10.13 60 LEU B C 1
ATOM 4252 O O . LEU B 2 60 ? 25.832 43.435 34.920 1.00 16.34 60 LEU B O 1
ATOM 4268 N N . ALA B 2 61 ? 24.682 45.074 33.913 1.00 14.35 61 ALA B N 1
ATOM 4269 C CA . ALA B 2 61 ? 23.429 44.356 33.991 1.00 15.85 61 ALA B CA 1
ATOM 4270 C C . ALA B 2 61 ? 23.220 43.471 32.766 1.00 9.59 61 ALA B C 1
ATOM 4271 O O . ALA B 2 61 ? 23.764 43.741 31.683 1.00 12.53 61 ALA B O 1
ATOM 4278 N N . THR B 2 62 ? 22.461 42.392 32.948 1.00 13.03 62 THR B N 1
ATOM 4279 C CA . THR B 2 62 ? 22.168 41.476 31.874 1.00 8.27 62 THR B CA 1
ATOM 4280 C C . THR B 2 62 ? 20.679 41.185 31.853 1.00 11.50 62 THR B C 1
ATOM 4281 O O . THR B 2 62 ? 20.090 40.916 32.909 1.00 13.77 62 THR B O 1
ATOM 4292 N N . PRO B 2 63 ? 20.038 41.304 30.675 1.00 10.26 63 PRO B N 1
ATOM 4293 C CA . PRO B 2 63 ? 20.497 41.836 29.378 1.00 12.05 63 PRO B CA 1
ATOM 4294 C C . PRO B 2 63 ? 20.691 43.373 29.343 1.00 9.94 63 PRO B C 1
ATOM 4295 O O . PRO B 2 63 ? 20.027 44.090 30.073 1.00 13.16 63 PRO B O 1
ATOM 4306 N N . THR B 2 64 ? 21.584 43.850 28.495 1.00 11.20 64 THR B N 1
ATOM 4307 C CA . THR B 2 64 ? 21.736 45.277 28.241 1.00 15.54 64 THR B CA 1
ATOM 4308 C C . THR B 2 64 ? 21.630 45.451 26.735 1.00 17.27 64 THR B C 1
ATOM 4309 O O . THR B 2 64 ? 22.280 44.766 25.943 1.00 15.62 64 THR B O 1
ATOM 4320 N N . LEU B 2 65 ? 20.757 46.370 26.358 1.00 10.45 65 LEU B N 1
ATOM 4321 C CA . LEU B 2 65 ? 20.654 46.833 24.970 1.00 14.13 65 LEU B CA 1
ATOM 4322 C C . LEU B 2 65 ? 21.322 48.186 24.889 1.00 21.73 65 LEU B C 1
ATOM 4323 O O . LEU B 2 65 ? 20.977 49.089 25.666 1.00 20.65 65 LEU B O 1
ATOM 4339 N N . ALA B 2 66 ? 22.275 48.326 23.975 1.00 16.68 66 ALA B N 1
ATOM 4340 C CA . ALA B 2 66 ? 22.949 49.592 23.753 1.00 17.71 66 ALA B CA 1
ATOM 4341 C C . ALA B 2 66 ? 22.897 49.985 22.280 1.00 25.84 66 ALA B C 1
ATOM 4342 O O . ALA B 2 66 ? 23.090 49.147 21.409 1.00 25.34 66 ALA B O 1
ATOM 4349 N N . LYS B 2 67 ? 22.583 51.255 22.012 1.00 24.08 67 LYS B N 1
ATOM 4350 C CA . LYS B 2 67 ? 22.761 51.833 20.691 1.00 20.54 67 LYS B CA 1
ATOM 4351 C C . LYS B 2 67 ? 24.145 52.399 20.677 1.00 26.78 67 LYS B C 1
ATOM 4352 O O . LYS B 2 67 ? 24.459 53.246 21.492 1.00 27.29 67 LYS B O 1
ATOM 4371 N N . VAL B 2 68 ? 25.006 51.905 19.800 1.00 31.37 68 VAL B N 1
ATOM 4372 C CA . VAL B 2 68 ? 26.416 52.232 19.943 1.00 37.01 68 VAL B CA 1
ATOM 4373 C C . VAL B 2 68 ? 26.909 53.156 18.823 1.00 34.73 68 VAL B C 1
ATOM 4374 O O . VAL B 2 68 ? 27.775 53.994 19.064 1.00 37.45 68 VAL B O 1
ATOM 4387 N N . LEU B 2 69 ? 26.343 53.016 17.624 1.00 35.60 69 LEU B N 1
ATOM 4388 C CA . LEU B 2 69 ? 26.699 53.871 16.486 1.00 39.56 69 LEU B CA 1
ATOM 4389 C C . LEU B 2 69 ? 25.443 54.354 15.757 1.00 37.85 69 LEU B C 1
ATOM 4390 O O . LEU B 2 69 ? 24.514 53.569 15.539 1.00 39.86 69 LEU B O 1
ATOM 4406 N N . PRO B 2 70 ? 25.388 55.650 15.394 1.00 44.11 70 PRO B N 1
ATOM 4407 C CA . PRO B 2 70 ? 26.341 56.729 15.682 1.00 43.96 70 PRO B CA 1
ATOM 4408 C C . PRO B 2 70 ? 26.270 57.155 17.140 1.00 50.07 70 PRO B C 1
ATOM 4409 O O . PRO B 2 70 ? 25.231 56.938 17.771 1.00 42.87 70 PRO B O 1
ATOM 4420 N N . PRO B 2 71 ? 27.356 57.744 17.672 1.00 53.29 71 PRO B N 1
ATOM 4421 C CA . PRO B 2 71 ? 27.346 58.245 19.054 1.00 52.73 71 PRO B CA 1
ATOM 4422 C C . PRO B 2 71 ? 26.341 59.380 19.211 1.00 50.16 71 PRO B C 1
ATOM 4423 O O . PRO B 2 71 ? 26.017 60.032 18.216 1.00 53.52 71 PRO B O 1
ATOM 4434 N N . PRO B 2 72 ? 25.859 59.633 20.439 1.00 47.77 72 PRO B N 1
ATOM 4435 C CA . PRO B 2 72 ? 26.223 59.064 21.750 1.00 48.24 72 PRO B CA 1
ATOM 4436 C C . PRO B 2 72 ? 25.634 57.675 22.036 1.00 41.17 72 PRO B C 1
ATOM 4437 O O . PRO B 2 72 ? 24.578 57.343 21.498 1.00 40.70 72 PRO B O 1
ATOM 4448 N N . VAL B 2 73 ? 26.292 56.899 22.897 1.00 33.87 73 VAL B N 1
ATOM 4449 C CA . VAL B 2 73 ? 25.796 55.577 23.271 1.00 35.90 73 VAL B CA 1
ATOM 4450 C C . VAL B 2 73 ? 24.678 55.699 24.323 1.00 35.34 73 VAL B C 1
ATOM 4451 O O . VAL B 2 73 ? 24.800 56.437 25.296 1.00 34.99 73 VAL B O 1
ATOM 4464 N N . ARG B 2 74 ? 23.590 54.966 24.110 1.00 34.92 74 ARG B N 1
ATOM 4465 C CA . ARG B 2 74 ? 22.449 55.002 25.010 1.00 23.25 74 ARG B CA 1
ATOM 4466 C C . ARG B 2 74 ? 21.984 53.590 25.326 1.00 22.99 74 ARG B C 1
ATOM 4467 O O . ARG B 2 74 ? 22.000 52.723 24.478 1.00 21.53 74 ARG B O 1
ATOM 4488 N N . ARG B 2 75 ? 21.572 53.386 26.568 1.00 25.58 75 ARG B N 1
ATOM 4489 C CA . ARG B 2 75 ? 21.358 52.059 27.111 1.00 19.49 75 ARG B CA 1
ATOM 4490 C C . ARG B 2 75 ? 20.021 51.843 27.789 1.00 22.24 75 ARG B C 1
ATOM 4491 O O . ARG B 2 75 ? 19.507 52.723 28.495 1.00 26.28 75 ARG B O 1
ATOM 4512 N N . ILE B 2 76 ? 19.510 50.630 27.598 1.00 16.22 76 ILE B N 1
ATOM 4513 C CA . ILE B 2 76 ? 18.300 50.119 28.218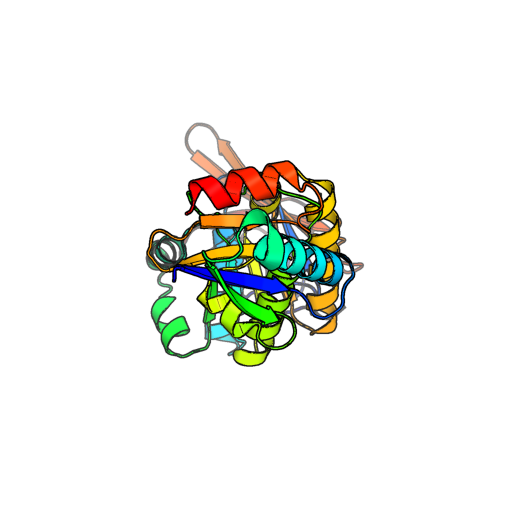 1.00 14.16 76 ILE B CA 1
ATOM 4514 C C . ILE B 2 76 ? 18.700 48.802 28.855 1.00 16.25 76 ILE B C 1
ATOM 4515 O O . ILE B 2 76 ? 19.472 48.045 28.229 1.00 14.99 76 ILE B O 1
ATOM 4531 N N . ILE B 2 77 ? 18.194 48.477 30.040 1.00 12.52 77 ILE B N 1
ATOM 4532 C CA . ILE B 2 77 ? 18.546 47.177 30.627 1.00 12.24 77 ILE B CA 1
ATOM 4533 C C . ILE B 2 77 ? 17.278 46.437 30.843 1.00 15.71 77 ILE B C 1
ATOM 4534 O O . ILE B 2 77 ? 16.209 47.047 31.058 1.00 17.28 77 ILE B O 1
ATOM 4550 N N . GLY B 2 78 ? 17.372 45.114 30.705 1.00 13.40 78 GLY B N 1
ATOM 4551 C CA . GLY B 2 78 ? 16.240 44.263 31.014 1.00 16.30 78 GLY B CA 1
ATOM 4552 C C . GLY B 2 78 ? 15.874 43.332 29.876 1.00 12.48 78 GLY B C 1
ATOM 4553 O O . GLY B 2 78 ? 16.431 43.415 28.794 1.00 17.81 78 GLY B O 1
ATOM 4557 N N . ASP B 2 79 ? 14.886 42.481 30.107 1.00 18.76 79 ASP B N 1
ATOM 4558 C CA . ASP B 2 79 ? 14.593 41.412 29.168 1.00 16.62 79 ASP B CA 1
ATOM 4559 C C . ASP B 2 79 ? 13.646 41.899 28.070 1.00 18.99 79 ASP B C 1
ATOM 4560 O O . ASP B 2 79 ? 13.277 41.147 27.196 1.00 16.25 79 ASP B O 1
ATOM 4569 N N . LEU B 2 80 ? 13.343 43.191 28.088 1.00 16.53 80 LEU B N 1
ATOM 4570 C CA . LEU B 2 80 ? 12.529 43.869 27.087 1.00 17.75 80 LEU B CA 1
ATOM 4571 C C . LEU B 2 80 ? 11.101 43.369 27.086 1.00 21.47 80 LEU B C 1
ATOM 4572 O O . LEU B 2 80 ? 10.417 43.496 26.073 1.00 26.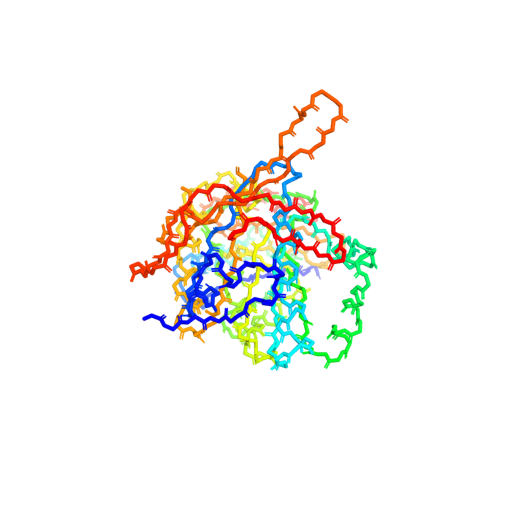18 80 LEU B O 1
ATOM 4588 N N . SER B 2 81 ? 10.625 42.840 28.209 1.00 22.86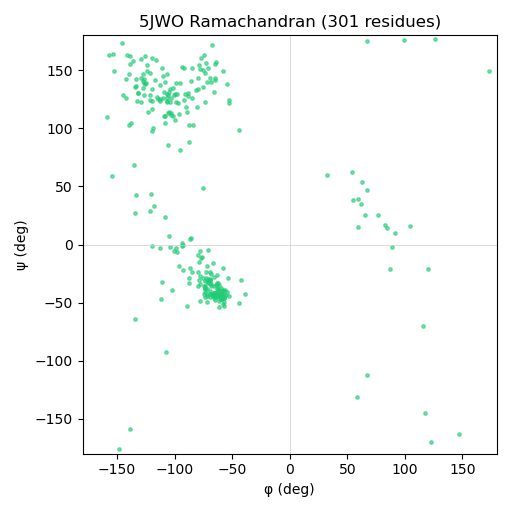 81 SER B N 1
ATOM 4589 C CA . SER B 2 81 ? 9.262 42.288 28.250 1.00 21.68 81 SER B CA 1
ATOM 4590 C C . SER B 2 81 ? 8.240 43.418 28.365 1.00 33.24 81 SER B C 1
ATOM 4591 O O . SER B 2 81 ? 7.025 43.202 28.317 1.00 29.91 81 SER B O 1
ATOM 4599 N N . ASN B 2 82 ? 8.752 44.620 28.528 1.00 26.89 82 ASN B N 1
ATOM 4600 C CA . ASN B 2 82 ? 7.946 45.820 28.472 1.00 27.95 82 ASN B CA 1
ATOM 4601 C C . ASN B 2 82 ? 7.996 46.410 27.074 1.00 25.27 82 ASN B C 1
ATOM 4602 O O . ASN B 2 82 ? 8.752 47.350 26.803 1.00 23.16 82 ASN B O 1
ATOM 4613 N N . ARG B 2 83 ? 7.186 45.872 26.178 1.00 26.58 83 ARG B N 1
ATOM 4614 C CA . ARG B 2 83 ? 7.410 46.127 24.767 1.00 22.34 83 ARG B CA 1
ATOM 4615 C C . ARG B 2 83 ? 7.260 47.632 24.425 1.00 22.00 83 ARG B C 1
ATOM 4616 O O . ARG B 2 83 ? 8.122 48.218 23.764 1.00 26.50 83 ARG B O 1
ATOM 4637 N N . GLU B 2 84 ? 6.220 48.275 24.940 1.00 32.10 84 GLU B N 1
ATOM 4638 C CA . GLU B 2 84 ? 5.958 49.659 24.582 1.00 29.50 84 GLU B CA 1
ATOM 4639 C C . GLU B 2 84 ? 7.079 50.570 25.070 1.00 22.12 84 GLU B C 1
ATOM 4640 O O . GLU B 2 84 ? 7.514 51.461 24.343 1.00 23.24 84 GLU B O 1
ATOM 4652 N N . LYS B 2 85 ? 7.567 50.356 26.289 1.00 18.09 85 LYS B N 1
ATOM 4653 C CA . LYS B 2 85 ? 8.762 51.085 26.704 1.00 24.33 85 LYS B CA 1
ATOM 4654 C C . LYS B 2 85 ? 9.939 50.849 25.740 1.00 21.84 85 LYS B C 1
ATOM 4655 O O . LYS B 2 85 ? 10.678 51.783 25.439 1.00 18.97 85 LYS B O 1
ATOM 4674 N N . VAL B 2 86 ? 10.125 49.620 25.249 1.00 21.83 86 VAL B N 1
ATOM 4675 C CA . VAL B 2 86 ? 11.192 49.392 24.270 1.00 17.24 86 VAL B CA 1
ATOM 4676 C C . VAL B 2 86 ? 10.900 50.107 22.938 1.00 21.04 86 VAL B C 1
ATOM 4677 O O . VAL B 2 86 ? 11.785 50.747 22.358 1.00 18.46 86 VAL B O 1
ATOM 4690 N N . LEU B 2 87 ? 9.668 50.010 22.452 1.00 17.74 87 LEU B N 1
ATOM 4691 C CA . LEU B 2 87 ? 9.321 50.658 21.191 1.00 27.11 87 LEU B CA 1
ATOM 4692 C C . LEU B 2 87 ? 9.536 52.167 21.278 1.00 23.19 87 LEU B C 1
ATOM 4693 O O . LEU B 2 87 ? 10.083 52.779 20.371 1.00 25.01 87 LEU B O 1
ATOM 4709 N N . ILE B 2 88 ? 9.110 52.767 22.374 1.00 26.79 88 ILE B N 1
ATOM 4710 C CA . ILE B 2 88 ? 9.299 54.186 22.536 1.00 20.53 88 ILE B CA 1
ATOM 4711 C C . ILE B 2 88 ? 10.769 54.521 22.602 1.00 21.60 88 ILE B C 1
ATOM 4712 O O . ILE B 2 88 ? 11.229 55.464 21.965 1.00 21.23 88 ILE B O 1
ATOM 4728 N N . ALA B 2 89 ? 11.523 53.743 23.362 1.00 25.47 89 ALA B N 1
ATOM 4729 C CA . ALA B 2 89 ? 12.954 54.013 23.491 1.00 27.73 89 ALA B CA 1
ATOM 4730 C C . ALA B 2 89 ? 13.693 53.916 22.162 1.00 23.72 89 ALA B C 1
ATOM 4731 O O . ALA B 2 89 ? 14.568 54.713 21.924 1.00 21.96 89 ALA B O 1
ATOM 4738 N N . LEU B 2 90 ? 13.346 52.956 21.306 1.00 23.05 90 LEU B N 1
ATOM 4739 C CA . LEU B 2 90 ? 14.056 52.781 20.045 1.00 23.59 90 LEU B CA 1
ATOM 4740 C C . LEU B 2 90 ? 13.716 53.885 19.035 1.00 32.10 90 LEU B C 1
ATOM 4741 O O . LEU B 2 90 ? 14.526 54.237 18.169 1.00 31.16 90 LEU B O 1
ATOM 4757 N N . ARG B 2 91 ? 12.515 54.429 19.147 1.00 28.56 91 ARG B N 1
ATOM 4758 C CA . ARG B 2 91 ? 12.105 55.536 18.298 1.00 25.53 91 ARG B CA 1
ATOM 4759 C C . ARG B 2 91 ? 12.972 56.731 18.592 1.00 21.49 91 ARG B C 1
ATOM 4760 O O . ARG B 2 91 ? 13.470 57.392 17.693 1.00 32.00 91 ARG B O 1
ATOM 4781 N N . LEU B 2 92 ? 13.176 56.998 19.867 1.00 22.41 92 LEU B N 1
ATOM 4782 C CA . LEU B 2 92 ? 13.954 58.151 20.266 1.00 27.97 92 LEU B CA 1
ATOM 4783 C C . LEU B 2 92 ? 15.431 58.055 19.949 1.00 34.25 92 LEU B C 1
ATOM 4784 O O . LEU B 2 92 ? 16.107 59.086 19.852 1.00 26.36 92 LEU B O 1
ATOM 4800 N N . LEU B 2 93 ? 15.952 56.840 19.812 1.00 35.69 93 LEU B N 1
ATOM 4801 C CA . LEU B 2 93 ? 17.365 56.699 19.476 1.00 33.00 93 LEU B CA 1
ATOM 4802 C C . LEU B 2 93 ? 17.544 56.742 17.961 1.00 35.24 93 LEU B C 1
ATOM 4803 O O . LEU B 2 93 ? 18.637 57.024 17.473 1.00 35.37 93 LEU B O 1
ATOM 4819 N N . ALA B 2 94 ? 16.472 56.469 17.225 1.00 31.20 94 ALA B N 1
ATOM 4820 C CA . ALA B 2 94 ? 16.532 56.464 15.762 1.00 33.89 94 ALA B CA 1
ATOM 4821 C C . ALA B 2 94 ? 16.567 57.871 15.179 1.00 37.42 94 ALA B C 1
ATOM 4822 O O . ALA B 2 94 ? 15.906 58.781 15.680 1.00 45.22 94 ALA B O 1
#

Sequence (305 aa):
VKKIPTMIEGFDDISHGGLPQGATTLVSGTSGTGKTLFAVQFLYNGITIFNEPGIFVTFEESPQDIIKNALSFGWNLQSLIDQGKLFILDASPDPDGQEVAGDFDLSALIERIQYAIRKYKATRVSIDSVTAVFQQYDAASVVRREIFRLAFRLAQLGVTTIMTTEEFVSDNVVILRNVLEGERRRRTVEILKLRGTTHMKGEYPFTINNGINIFDYTAVLKLYVAGNTPNSVRALKTLNNILEKEFKGVYALKVIDVLKNPQLAEEDKILATPTLAKVLPPPVRRIIGDLSNREKVLIALRLLA

Solvent-accessible surface area: 13908 Å² total; per-residue (Å²): 109,163,37,21,44,0,92,2,97,7,0,30,76,0,0,84,35,0,0,0,92,18,12,15,0,16,0,26,5,95,85,55,1,15,18,41,20,0,0,11,11,0,4,42,12,0,12,67,89,73,100,40,17,0,0,4,0,1,2,105,60,45,30,144,53,4,34,116,71,6,106,95,46,61,15,82,5,74,53,20,46,114,117,30,52,8,39,16,0,37,1,33,56,35,143,111,38,52,83,62,1,20,85,12,43,2,12,0,6,2,18,2,1,24,79,4,11,144,118,44,141,5,62,0,0,0,0,14,16,0,20,7,2,39,132,29,10,166,26,51,57,13,0,111,147,13,5,122,78,3,14,114,55,3,50,127,52,42,2,3,1,0,0,0,10,109,101,37,124,19,66,0,16,0,27,2,85,35,58,103,63,68,167,161,139,116,54,6,0,25,1,75,93,8,76,84,39,98,40,63,137,25,85,25,34,5,69,58,99,102,0,2,40,1,88,112,105,126,18,32,0,58,0,2,8,2,21,138,60,89,25,1,48,112,0,55,146,30,0,74,68,0,26,135,57,94,23,80,74,52,28,51,55,122,58,10,24,0,87,162,52,14,55,58,0,27,121,39,92,1,16,2,4,0,4,4,2,10,21,98,84,101,75,80,107,54,13,3,0,6,0,78,67,87,105,66,0,25,73,15,2,150,123,35,79

Foldseek 3Di:
DAADDLPFAPQCVQAVRHADFLAEAEEAEAPPQCQLLSLVSSQQCCCPPVVAAEEEEEAADDPVCSQVVLVQLVGRVVVCVVVLRYHYHYNYADPVADDDDDDDAPVVVLVVVVVSCVVSVHQEYEYHELASVCVRDPCLPRSLVVVVVSRVVSSVVRHYYYHYYVPHDDQWYKYWYWDQDPNDIWIWIAGPGGPPDDGHGDIFTWDDHSGTHTDDD/DWEKEWEAAPVDPLRVLLVVLVVVCCVPVVVPPYDYDYHHCNVPVVVCVVVVPDAPTKMWGVPPDDIDIDGTSCPVVVVVVVVVVVVD

GO terms:
  GO:0042802 identical protein binding (F, IPI)
  GO:0005515 protein binding (F, IPI)
  GO:0016301 kinase activity (F, IDA)
  GO:0007623 circadian rhythm (P, TAS)

Nearest PDB structures (foldseek):
  5jwr-assembly1_B  TM=8.925E-01  e=7.103E-14  Thermosynechococcus vestitus BP-1
  5jyv-assembly1_B  TM=9.092E-01  e=3.956E-13  Thermosynechococcus vestitus BP-1
  8fwj-assembly1_M  TM=9.502E-01  e=2.560E-10  Cereibacter sphaeroides
  1t4z-assembly1_A  TM=7.699E-01  e=1.579E-05  Synechococcus elongatus PCC 7942 = FACHB-805
  6x61-assembly6_L  TM=7.375E-01  e=3.725E-05  Thermosynechococcus vestitus BP-1